Protein AF-A0ABD0YM20-F1 (afdb_monomer)

Structure (mmCIF, N/CA/C/O backbone):
data_AF-A0ABD0YM20-F1
#
_entry.id   AF-A0ABD0YM20-F1
#
loop_
_atom_site.group_PDB
_atom_site.id
_atom_site.type_symbol
_atom_site.label_atom_id
_atom_site.label_alt_id
_atom_site.label_comp_id
_atom_site.label_asym_id
_atom_site.label_entity_id
_atom_site.label_seq_id
_atom_site.pdbx_PDB_ins_code
_atom_site.Cartn_x
_atom_site.Cartn_y
_atom_site.Cartn_z
_atom_site.occupancy
_atom_site.B_iso_or_equiv
_atom_site.auth_seq_id
_atom_site.auth_comp_id
_atom_site.auth_asym_id
_atom_site.auth_atom_id
_atom_site.pdbx_PDB_model_num
ATOM 1 N N . MET A 1 1 ? -61.314 -59.352 84.674 1.00 55.69 1 MET A N 1
ATOM 2 C CA . MET A 1 1 ? -60.113 -58.560 84.301 1.00 55.69 1 MET A CA 1
ATOM 3 C C . MET A 1 1 ? -59.182 -59.218 83.263 1.00 55.69 1 MET A C 1
ATOM 5 O O . MET A 1 1 ? -58.291 -58.535 82.777 1.00 55.69 1 MET A O 1
ATOM 9 N N . ALA A 1 2 ? -59.369 -60.485 82.858 1.00 57.12 2 ALA A N 1
ATOM 10 C CA . ALA A 1 2 ? -58.517 -61.131 81.839 1.00 57.12 2 ALA A CA 1
ATOM 11 C C . ALA A 1 2 ? -58.849 -60.724 80.382 1.00 57.12 2 ALA A C 1
ATOM 13 O O . ALA A 1 2 ? -57.954 -60.585 79.555 1.00 57.12 2 ALA A O 1
ATOM 14 N N . LEU A 1 3 ? -60.127 -60.465 80.087 1.00 57.69 3 LEU A N 1
ATOM 15 C CA . LEU A 1 3 ? -60.624 -60.146 78.739 1.00 57.69 3 LEU A CA 1
ATOM 16 C C . LEU A 1 3 ? -60.200 -58.746 78.247 1.00 57.69 3 LEU A C 1
ATOM 18 O O . LEU A 1 3 ? -59.875 -58.571 77.077 1.00 57.69 3 LEU A O 1
ATOM 22 N N . VAL A 1 4 ? -60.115 -57.773 79.163 1.00 64.88 4 VAL A N 1
ATOM 23 C CA . VAL A 1 4 ? -59.639 -56.404 78.880 1.00 64.88 4 VAL A CA 1
ATOM 24 C C . VAL A 1 4 ? -58.140 -56.403 78.556 1.00 64.88 4 VAL A C 1
ATOM 26 O O . VAL A 1 4 ? -57.735 -55.841 77.544 1.00 64.88 4 VAL A O 1
ATOM 29 N N . LYS A 1 5 ? -57.327 -57.141 79.329 1.00 62.22 5 LYS A N 1
ATOM 30 C CA . LYS A 1 5 ? -55.888 -57.310 79.057 1.00 62.22 5 LYS A CA 1
ATOM 31 C C . LYS A 1 5 ? -55.609 -58.021 77.726 1.00 62.22 5 LYS A C 1
ATOM 33 O O . LYS A 1 5 ? -54.643 -57.681 77.049 1.00 62.22 5 LYS A O 1
ATOM 38 N N . ALA A 1 6 ? -56.440 -58.990 77.336 1.00 65.75 6 ALA A N 1
ATOM 39 C CA . ALA A 1 6 ? -56.305 -59.683 76.053 1.00 65.75 6 ALA A CA 1
ATOM 40 C C . ALA A 1 6 ? -56.621 -58.765 74.853 1.00 65.75 6 ALA A C 1
ATOM 42 O O . ALA A 1 6 ? -55.910 -58.798 73.847 1.00 65.75 6 ALA A O 1
ATOM 43 N N . LEU A 1 7 ? -57.640 -57.906 74.974 1.00 67.00 7 LEU A N 1
ATOM 44 C CA . LEU A 1 7 ? -57.982 -56.895 73.967 1.00 67.00 7 LEU A CA 1
ATOM 45 C C . LEU A 1 7 ? -56.908 -55.806 73.844 1.00 67.00 7 LEU A C 1
ATOM 47 O O . LEU A 1 7 ? -56.543 -55.431 72.731 1.00 67.00 7 LEU A O 1
ATOM 51 N N . GLU A 1 8 ? -56.347 -55.344 74.962 1.00 67.94 8 GLU A N 1
ATOM 52 C CA . GLU A 1 8 ? -55.233 -54.387 74.967 1.00 67.94 8 GLU A CA 1
ATOM 53 C C . GLU A 1 8 ? -53.964 -54.967 74.327 1.00 67.94 8 GLU A C 1
ATOM 55 O O . GLU A 1 8 ? -53.285 -54.280 73.562 1.00 67.94 8 GLU A O 1
ATOM 60 N N . LEU A 1 9 ? -53.655 -56.244 74.577 1.00 67.12 9 LEU A N 1
ATOM 61 C CA . LEU A 1 9 ? -52.506 -56.917 73.967 1.00 67.12 9 LEU A CA 1
ATOM 62 C C . LEU A 1 9 ? -52.681 -57.080 72.450 1.00 67.12 9 LEU A C 1
ATOM 64 O O . LEU A 1 9 ? -51.735 -56.848 71.697 1.00 67.12 9 LEU A O 1
ATOM 68 N N . ARG A 1 10 ? -53.895 -57.419 71.996 1.00 69.81 10 ARG A N 1
ATOM 69 C CA . ARG A 1 10 ? -54.234 -57.523 70.570 1.00 69.81 10 ARG A CA 1
ATOM 70 C C . ARG A 1 10 ? -54.148 -56.169 69.864 1.00 69.81 10 ARG A C 1
ATOM 72 O O . ARG A 1 10 ? -53.503 -56.077 68.826 1.00 69.81 10 ARG A O 1
ATOM 79 N N . LYS A 1 11 ? -54.684 -55.106 70.471 1.00 73.69 11 LYS A N 1
ATOM 80 C CA . LYS A 1 11 ? -54.592 -53.736 69.939 1.00 73.69 11 LYS A CA 1
ATOM 81 C C . LYS A 1 11 ? -53.136 -53.260 69.835 1.00 73.69 11 LYS A C 1
ATOM 83 O O . LYS A 1 11 ? -52.745 -52.660 68.841 1.00 73.69 11 LYS A O 1
ATOM 88 N N . ARG A 1 12 ? -52.296 -53.613 70.816 1.00 73.31 12 ARG A N 1
ATOM 89 C CA . ARG A 1 12 ? -50.855 -53.301 70.816 1.00 73.31 12 ARG A CA 1
ATOM 90 C C . ARG A 1 12 ? -50.056 -54.102 69.776 1.00 73.31 12 ARG A C 1
ATOM 92 O O . ARG A 1 12 ? -49.017 -53.630 69.312 1.00 73.31 12 ARG A O 1
ATOM 99 N N . LEU A 1 13 ? -50.504 -55.310 69.425 1.00 72.38 13 LEU A N 1
ATOM 100 C CA . LEU A 1 13 ? -49.934 -56.108 68.334 1.00 72.38 13 LEU A CA 1
ATOM 101 C C . LEU A 1 13 ? -50.347 -55.551 66.964 1.00 72.38 13 LEU A C 1
ATOM 103 O O . LEU A 1 13 ? -49.471 -55.340 66.129 1.00 72.38 13 LEU A O 1
ATOM 107 N N . GLU A 1 14 ? -51.626 -55.212 66.781 1.00 73.19 14 GLU A N 1
ATOM 108 C CA . GLU A 1 14 ? -52.151 -54.573 65.562 1.00 73.19 14 GLU A CA 1
ATOM 109 C C . GLU A 1 14 ? -51.481 -53.207 65.302 1.00 73.19 14 GLU A C 1
ATOM 111 O O . GLU A 1 14 ? -51.073 -52.917 64.178 1.00 73.19 14 GLU A O 1
ATOM 116 N N . GLU A 1 15 ? -51.253 -52.388 66.336 1.00 73.56 15 GLU A N 1
ATOM 117 C CA . GLU A 1 15 ? -50.508 -51.123 66.210 1.00 73.56 15 GLU A CA 1
ATOM 118 C C . GLU A 1 15 ? -49.033 -51.330 65.834 1.00 73.56 15 GLU A C 1
ATOM 120 O O . GLU A 1 15 ? -48.483 -50.581 65.021 1.00 73.56 15 GLU A O 1
ATOM 125 N N . ARG A 1 16 ? -48.371 -52.357 66.385 1.00 76.00 16 ARG A N 1
ATOM 126 C CA . ARG A 1 16 ? -46.990 -52.706 66.006 1.00 76.00 16 ARG A CA 1
ATOM 127 C C . ARG A 1 16 ? -46.898 -53.194 64.565 1.00 76.00 16 ARG A C 1
ATOM 129 O O . ARG A 1 16 ? -45.916 -52.890 63.886 1.00 76.00 16 ARG A O 1
ATOM 136 N N . GLU A 1 17 ? -47.892 -53.943 64.106 1.00 75.25 17 GLU A N 1
ATOM 137 C CA . GLU A 1 17 ? -47.955 -54.454 62.741 1.00 75.25 17 GLU A CA 1
ATOM 138 C C . GLU A 1 17 ? -48.238 -53.329 61.738 1.00 75.25 17 GLU A C 1
ATOM 140 O O . GLU A 1 17 ? -47.511 -53.191 60.751 1.00 75.25 17 GLU A O 1
ATOM 145 N N . LYS A 1 18 ? -49.178 -52.431 62.060 1.00 78.31 18 LYS A N 1
ATOM 146 C CA . LYS A 1 18 ? -49.458 -51.217 61.283 1.00 78.31 18 LYS A CA 1
ATOM 147 C C . LYS A 1 18 ? -48.222 -50.323 61.159 1.00 78.31 18 LYS A C 1
ATOM 149 O O . LYS A 1 18 ? -47.870 -49.925 60.053 1.00 78.31 18 LYS A O 1
ATOM 154 N N . LYS A 1 19 ? -47.489 -50.103 62.256 1.00 77.88 19 LYS A N 1
ATOM 155 C CA . LYS A 1 19 ? -46.243 -49.316 62.251 1.00 77.88 19 LYS A CA 1
ATOM 156 C C . LYS A 1 19 ? -45.138 -49.966 61.408 1.00 77.88 19 LYS A C 1
ATOM 158 O O . LYS A 1 19 ? -44.355 -49.272 60.766 1.00 77.88 19 LYS A O 1
ATOM 163 N N . ARG A 1 20 ? -45.073 -51.302 61.364 1.00 79.00 20 ARG A N 1
ATOM 164 C CA . ARG A 1 20 ? -44.149 -52.047 60.486 1.00 79.00 20 ARG A CA 1
ATOM 165 C C . ARG A 1 20 ? -44.515 -51.921 59.007 1.00 79.00 20 ARG A C 1
ATOM 167 O O . ARG A 1 20 ? -43.611 -51.834 58.177 1.00 79.00 20 ARG A O 1
ATOM 174 N N . LEU A 1 21 ? -45.806 -51.947 58.681 1.00 80.69 21 LEU A N 1
ATOM 175 C CA . LEU A 1 21 ? -46.304 -51.760 57.316 1.00 80.69 21 LEU A CA 1
ATOM 176 C C . LEU A 1 21 ? -46.056 -50.331 56.830 1.00 80.69 21 LEU A C 1
ATOM 178 O O . LEU A 1 21 ? -45.551 -50.150 55.726 1.00 80.69 21 LEU A O 1
ATOM 182 N N . GLU A 1 22 ? -46.297 -49.339 57.682 1.00 79.38 22 GLU A N 1
ATOM 183 C CA . GLU A 1 22 ? -46.039 -47.926 57.400 1.00 79.38 22 GLU A CA 1
ATOM 184 C C . GLU A 1 22 ? -44.544 -47.655 57.171 1.00 79.38 22 GLU A C 1
ATOM 186 O O . GLU A 1 22 ? -44.171 -47.091 56.148 1.00 79.38 22 GLU A O 1
ATOM 191 N N . GLN A 1 23 ? -43.660 -48.196 58.018 1.00 79.44 23 GLN A N 1
ATOM 192 C CA . GLN A 1 23 ? -42.205 -48.105 57.815 1.00 79.44 23 GLN A CA 1
ATOM 193 C C . GLN A 1 23 ? -41.717 -48.806 56.537 1.00 79.44 23 GLN A C 1
ATOM 195 O O . GLN A 1 23 ? -40.702 -48.414 55.958 1.00 79.44 23 GLN A O 1
ATOM 200 N N . ARG A 1 24 ? -42.388 -49.878 56.094 1.00 82.00 24 ARG A N 1
ATOM 201 C CA . ARG A 1 24 ? -42.076 -50.533 54.813 1.00 82.00 24 ARG A CA 1
ATOM 202 C C . ARG A 1 24 ? -4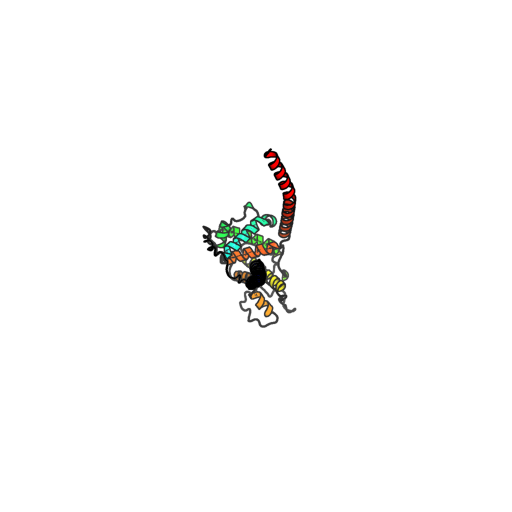2.565 -49.698 53.634 1.00 82.00 24 ARG A C 1
ATOM 204 O O . ARG A 1 24 ? -41.812 -49.550 52.676 1.00 82.00 24 ARG A O 1
ATOM 211 N N . ALA A 1 25 ? -43.766 -49.132 53.721 1.00 82.56 25 ALA A N 1
ATOM 212 C CA . ALA A 1 25 ? -44.314 -48.238 52.707 1.00 82.56 25 ALA A CA 1
ATOM 213 C C . ALA A 1 25 ? -43.452 -46.975 52.549 1.00 82.56 25 ALA A C 1
ATOM 215 O O . ALA A 1 25 ? -43.096 -46.612 51.433 1.00 82.56 25 ALA A O 1
ATOM 216 N N . GLU A 1 26 ? -43.004 -46.378 53.654 1.00 83.81 26 GLU A N 1
ATOM 217 C CA . GLU A 1 26 ? -42.123 -45.207 53.652 1.00 83.81 26 GLU A CA 1
ATOM 218 C C . GLU A 1 26 ? -40.746 -45.515 53.033 1.00 83.81 26 GLU A C 1
ATOM 220 O O . GLU A 1 26 ? -40.209 -44.732 52.246 1.00 83.81 26 GLU A O 1
ATOM 225 N N . LYS A 1 27 ? -40.183 -46.705 53.294 1.00 85.62 27 LYS A N 1
ATOM 226 C CA . LYS A 1 27 ? -38.943 -47.169 52.639 1.00 85.62 27 LYS A CA 1
ATOM 227 C C . LYS A 1 27 ? -39.104 -47.406 51.135 1.00 85.62 27 LYS A C 1
ATOM 229 O O . LYS A 1 27 ? -38.158 -47.185 50.382 1.00 85.62 27 LYS A O 1
ATOM 234 N N . ILE A 1 28 ? -40.273 -47.867 50.693 1.00 84.62 28 ILE A N 1
ATOM 235 C CA . ILE A 1 28 ? -40.568 -48.051 49.266 1.00 84.62 28 ILE A CA 1
ATOM 236 C C . ILE A 1 28 ? -40.736 -46.683 48.595 1.00 84.62 28 ILE A C 1
ATOM 238 O O . ILE A 1 28 ? -40.066 -46.428 47.598 1.00 84.62 28 ILE A O 1
ATOM 242 N N . ALA A 1 29 ? -41.501 -45.772 49.200 1.00 84.12 29 ALA A N 1
ATOM 243 C CA . ALA A 1 29 ? -41.724 -44.421 48.686 1.00 84.12 29 ALA A CA 1
ATOM 244 C C . ALA A 1 29 ? -40.427 -43.594 48.598 1.00 84.12 29 ALA A C 1
ATOM 246 O O . ALA A 1 29 ? -40.179 -42.904 47.611 1.00 84.12 29 ALA A O 1
ATOM 247 N N . THR A 1 30 ? -39.545 -43.688 49.598 1.00 83.56 30 THR A N 1
ATOM 248 C CA . THR A 1 30 ? -38.234 -43.007 49.569 1.00 83.56 30 THR A CA 1
ATOM 249 C C . THR A 1 30 ? -37.301 -43.584 48.504 1.00 83.56 30 THR A C 1
ATOM 251 O O . THR A 1 30 ? -36.575 -42.834 47.846 1.00 83.56 30 THR A O 1
ATOM 254 N N . ARG A 1 31 ? -37.333 -44.906 48.282 1.00 86.81 31 ARG A N 1
ATOM 255 C CA . ARG A 1 31 ? -36.581 -45.558 47.201 1.00 86.81 31 ARG A CA 1
ATOM 256 C C . ARG A 1 31 ? -37.112 -45.158 45.825 1.00 86.81 31 ARG A C 1
ATOM 258 O O . ARG A 1 31 ? -36.306 -44.880 44.942 1.00 86.81 31 ARG A O 1
ATOM 265 N N . GLU A 1 32 ? -38.427 -45.103 45.658 1.00 86.94 32 GLU A N 1
ATOM 266 C CA . GLU A 1 32 ? -39.092 -44.683 44.422 1.00 86.94 32 GLU A CA 1
ATOM 267 C C . GLU A 1 32 ? -38.777 -43.220 44.091 1.00 86.94 32 GLU A C 1
ATOM 269 O O . GLU A 1 32 ? -38.283 -42.932 43.004 1.00 86.94 32 GLU A O 1
ATOM 274 N N . LYS A 1 33 ? -38.886 -42.313 45.072 1.00 88.69 33 LYS A N 1
ATOM 275 C CA . LYS A 1 33 ? -38.521 -40.896 44.913 1.00 88.69 33 LYS A CA 1
ATOM 276 C C . LYS A 1 33 ? -37.057 -40.703 44.502 1.00 88.69 33 LYS A C 1
ATOM 278 O O . LYS A 1 33 ? -36.758 -39.862 43.661 1.00 88.69 33 LYS A O 1
ATOM 283 N N . ARG A 1 34 ? -36.136 -41.499 45.061 1.00 88.50 34 ARG A N 1
ATOM 284 C CA . ARG A 1 34 ? -34.707 -41.449 44.704 1.00 88.50 34 ARG A CA 1
ATOM 285 C C . ARG A 1 34 ? -34.435 -41.982 43.295 1.00 88.50 34 ARG A C 1
ATOM 287 O O . ARG A 1 34 ? -33.538 -41.484 42.620 1.00 88.50 34 ARG A O 1
ATOM 294 N N . MET A 1 35 ? -35.171 -43.004 42.862 1.00 85.19 35 MET A N 1
ATOM 295 C CA . MET A 1 35 ? -35.075 -43.530 41.498 1.00 85.19 35 MET A CA 1
ATOM 296 C C . MET A 1 35 ? -35.619 -42.530 40.477 1.00 85.19 35 MET A C 1
ATOM 298 O O . MET A 1 35 ? -34.998 -42.347 39.433 1.00 85.19 35 MET A O 1
ATOM 302 N N . GLU A 1 36 ? -36.712 -41.844 40.805 1.00 86.94 36 GLU A N 1
ATOM 303 C CA . GLU A 1 36 ? -37.300 -40.823 39.938 1.00 86.94 36 GLU A CA 1
ATOM 304 C C . GLU A 1 36 ? -36.397 -39.591 39.817 1.00 86.94 36 GLU A C 1
ATOM 306 O O . GLU A 1 36 ? -36.123 -39.134 38.713 1.00 86.94 36 GLU A O 1
ATOM 311 N N . GLN A 1 37 ? -35.808 -39.125 40.925 1.00 83.81 37 GLN A N 1
ATOM 312 C CA . GLN A 1 37 ? -34.799 -38.058 40.886 1.00 83.81 37 GLN A CA 1
ATOM 313 C C . GLN A 1 37 ? -33.613 -38.414 39.984 1.00 83.81 37 GLN A C 1
ATOM 315 O O . GLN A 1 37 ? -33.191 -37.594 39.176 1.00 83.81 37 GLN A O 1
ATOM 320 N N . ARG A 1 38 ? -33.113 -39.653 40.069 1.00 87.44 38 ARG A N 1
ATOM 321 C CA . ARG A 1 38 ? -32.032 -40.128 39.193 1.00 87.44 38 ARG A CA 1
ATOM 322 C C . ARG A 1 38 ? -32.449 -40.194 37.728 1.00 87.44 38 ARG A C 1
ATOM 324 O O . ARG A 1 38 ? -31.624 -39.915 36.870 1.00 87.44 38 ARG A O 1
ATOM 331 N N . ARG A 1 39 ? -33.697 -40.568 37.428 1.00 90.38 39 ARG A N 1
ATOM 332 C CA . ARG A 1 39 ? -34.216 -40.550 36.051 1.00 90.38 39 ARG A CA 1
ATOM 333 C C . ARG A 1 39 ? -34.235 -39.137 35.486 1.00 90.38 39 ARG A C 1
ATOM 335 O O . ARG A 1 39 ? -33.709 -38.929 34.401 1.00 90.38 39 ARG A O 1
ATOM 342 N N . VAL A 1 40 ? -34.768 -38.181 36.245 1.00 90.00 40 VAL A N 1
ATOM 343 C CA . VAL A 1 40 ? -34.812 -36.768 35.847 1.00 90.00 40 VAL A CA 1
ATOM 344 C C . VAL A 1 40 ? -33.402 -36.211 35.643 1.00 90.00 40 VAL A C 1
ATOM 346 O O . VAL A 1 40 ? -33.136 -35.565 34.637 1.00 90.00 40 VAL A O 1
ATOM 349 N N . GLU A 1 41 ? -32.473 -36.504 36.552 1.00 86.12 41 GLU A N 1
ATOM 350 C CA . GLU A 1 41 ? -31.085 -36.038 36.464 1.00 86.12 41 GLU A CA 1
ATOM 351 C C . GLU A 1 41 ? -30.343 -36.625 35.251 1.00 86.12 41 GLU A C 1
ATOM 353 O O . GLU A 1 41 ? -29.605 -35.915 34.567 1.00 86.12 41 GLU A O 1
ATOM 358 N N . VAL A 1 42 ? -30.579 -37.904 34.935 1.00 88.19 42 VAL A N 1
ATOM 359 C CA . VAL A 1 42 ? -30.034 -38.551 33.732 1.00 88.19 42 VAL A CA 1
ATOM 360 C C . VAL A 1 42 ? -30.618 -37.944 32.458 1.00 88.19 42 VAL A C 1
ATOM 362 O O . VAL A 1 42 ? -29.871 -37.749 31.502 1.00 88.19 42 VAL A O 1
ATOM 365 N N . GLU A 1 43 ? -31.910 -37.614 32.436 1.00 87.81 43 GLU A N 1
ATOM 366 C CA . GLU A 1 43 ? -32.538 -36.970 31.278 1.00 87.81 43 GLU A CA 1
ATOM 367 C C . GLU A 1 43 ? -31.992 -35.550 31.067 1.00 87.81 43 GLU A C 1
ATOM 369 O O . GLU A 1 43 ? -31.601 -35.203 29.957 1.00 87.81 43 GLU A O 1
ATOM 374 N N . ILE A 1 44 ? -31.830 -34.766 32.140 1.00 85.75 44 ILE A N 1
ATOM 375 C CA . ILE A 1 44 ? -31.200 -33.436 32.078 1.00 85.75 44 ILE A CA 1
ATOM 376 C C . ILE A 1 44 ? -29.761 -33.537 31.550 1.00 85.75 44 ILE A C 1
ATOM 378 O O . ILE A 1 44 ? -29.368 -32.773 30.672 1.00 85.75 44 ILE A O 1
ATOM 382 N N . LEU A 1 45 ? -28.969 -34.497 32.039 1.00 83.19 45 LEU A N 1
ATOM 383 C CA . LEU A 1 45 ? -27.607 -34.735 31.545 1.00 83.19 45 LEU A CA 1
ATOM 384 C C . LEU A 1 45 ? -27.577 -35.174 30.079 1.00 83.19 45 LEU A C 1
ATOM 386 O O . LEU A 1 45 ? -26.626 -34.856 29.366 1.00 83.19 45 LEU A O 1
ATOM 390 N N . ARG A 1 46 ? -28.588 -35.923 29.631 1.00 85.62 46 ARG A N 1
ATOM 391 C CA . ARG A 1 46 ? -28.728 -36.337 28.235 1.00 85.62 46 ARG A CA 1
ATOM 392 C C . ARG A 1 46 ? -29.029 -35.141 27.338 1.00 85.62 46 ARG A C 1
ATOM 394 O O . ARG A 1 46 ? -28.403 -35.038 26.290 1.00 85.62 46 ARG A O 1
ATOM 401 N N . GLU A 1 47 ? -29.920 -34.248 27.765 1.00 81.94 47 GLU A N 1
ATOM 402 C CA . GLU A 1 47 ? -30.229 -32.990 27.074 1.00 81.94 47 GLU A CA 1
ATOM 403 C C . GLU A 1 47 ? -29.012 -32.055 27.027 1.00 81.94 47 GLU A C 1
ATOM 405 O O . GLU A 1 47 ? -28.657 -31.579 25.956 1.00 81.94 47 GLU A O 1
ATOM 410 N N . LEU A 1 48 ? -28.290 -31.878 28.140 1.00 78.44 48 LEU A N 1
ATOM 411 C CA . LEU A 1 48 ? -27.070 -31.054 28.202 1.00 78.44 48 LEU A CA 1
ATOM 412 C C . LEU A 1 48 ? -25.912 -31.594 27.348 1.00 78.44 48 LEU A C 1
ATOM 414 O O . LEU A 1 48 ? -25.015 -30.841 26.978 1.00 78.44 48 LEU A O 1
ATOM 418 N N . ARG A 1 49 ? -25.892 -32.904 27.073 1.00 82.94 49 ARG A N 1
ATOM 419 C CA . ARG A 1 49 ? -24.901 -33.547 26.194 1.00 82.94 49 ARG A CA 1
ATOM 420 C C . ARG A 1 49 ? -25.305 -33.541 24.726 1.00 82.94 49 ARG A C 1
ATOM 422 O O . ARG A 1 49 ? -24.494 -33.971 23.902 1.00 82.94 49 ARG A O 1
ATOM 429 N N . LYS A 1 50 ? -26.527 -33.120 24.383 1.00 81.94 50 LYS A N 1
ATOM 430 C CA . LYS A 1 50 ? -26.870 -32.924 22.976 1.00 81.94 50 LYS A CA 1
ATOM 431 C C . LYS A 1 50 ? -25.947 -31.836 22.417 1.00 81.94 50 LYS A C 1
ATOM 433 O O . LYS A 1 50 ? -25.733 -30.831 23.094 1.00 81.94 50 LYS A O 1
ATOM 438 N N . PRO A 1 51 ? -25.372 -32.036 21.221 1.00 74.12 51 PRO A N 1
ATOM 439 C CA . PRO A 1 51 ? -24.648 -30.978 20.534 1.00 74.12 51 PRO A CA 1
ATOM 440 C C . PRO A 1 51 ? -25.564 -29.758 20.429 1.00 74.12 51 PRO A C 1
ATOM 442 O O . PRO A 1 51 ? -26.681 -29.878 19.926 1.00 74.12 51 PRO A O 1
ATOM 445 N N . VAL A 1 52 ? -25.121 -28.621 20.960 1.00 68.06 52 VAL A N 1
ATOM 446 C CA . VAL A 1 52 ? -25.849 -27.360 20.821 1.00 68.06 52 VAL A CA 1
ATOM 447 C C . VAL A 1 52 ? -25.713 -26.927 19.366 1.00 68.06 52 VAL A C 1
ATOM 449 O O . VAL A 1 52 ? -24.608 -26.877 18.825 1.00 68.06 52 VAL A O 1
ATOM 452 N N . GLU A 1 53 ? -26.843 -26.690 18.711 1.00 65.38 53 GLU A N 1
ATOM 453 C CA . GLU A 1 53 ? -26.876 -26.196 17.342 1.00 65.38 53 GLU A CA 1
ATOM 454 C C . GLU A 1 53 ? -26.596 -24.684 17.371 1.00 65.38 53 GLU A C 1
ATOM 456 O O . GLU A 1 53 ? -27.504 -23.871 17.492 1.00 65.38 53 GLU A O 1
ATOM 461 N N . ASP A 1 54 ? -25.315 -24.307 17.289 1.00 67.81 54 ASP A N 1
ATOM 462 C CA . ASP A 1 54 ? -24.820 -22.912 17.310 1.00 67.81 54 ASP A CA 1
ATOM 463 C C . ASP A 1 54 ? -25.160 -22.112 16.027 1.00 67.81 54 ASP A C 1
ATOM 465 O O . ASP A 1 54 ? -24.496 -21.134 15.680 1.00 67.81 54 ASP A O 1
ATOM 469 N N . MET A 1 55 ? -26.190 -22.527 15.286 1.00 69.62 55 MET A N 1
ATOM 470 C CA . MET A 1 55 ? -26.598 -21.895 14.027 1.00 69.62 55 MET A CA 1
ATOM 471 C C . MET A 1 55 ? -27.624 -20.772 14.229 1.00 69.62 55 MET A C 1
ATOM 473 O O . MET A 1 55 ? -27.937 -20.063 13.274 1.00 69.62 55 MET A O 1
ATOM 477 N N . GLU A 1 56 ? -28.125 -20.575 15.453 1.00 63.50 56 GLU A N 1
ATOM 478 C CA . GLU A 1 56 ? -29.134 -19.561 15.764 1.00 63.50 56 GLU A CA 1
ATOM 479 C C . GLU A 1 56 ? -28.748 -18.737 17.002 1.00 63.50 56 GLU A C 1
ATOM 481 O O . GLU A 1 56 ? -28.416 -19.259 18.065 1.00 63.50 56 GLU A O 1
ATOM 486 N N . LEU A 1 57 ? -28.795 -17.409 16.867 1.00 68.44 57 LEU A N 1
ATOM 487 C CA . LEU A 1 57 ? -28.626 -16.487 17.987 1.00 68.44 57 LEU A CA 1
ATOM 488 C C . LEU A 1 57 ? -29.932 -16.447 18.795 1.00 68.44 57 LEU A C 1
ATOM 490 O O . LEU A 1 57 ? -30.978 -16.088 18.263 1.00 68.44 57 LEU A O 1
ATOM 494 N N . ASN A 1 58 ? -29.869 -16.743 20.098 1.00 68.75 58 ASN A N 1
ATOM 495 C CA . ASN A 1 58 ? -31.032 -16.693 21.003 1.00 68.75 58 ASN A CA 1
ATOM 496 C C . ASN A 1 58 ? -31.722 -15.311 21.044 1.00 68.75 58 ASN A C 1
ATOM 498 O O . ASN A 1 58 ? -32.912 -15.212 21.336 1.00 68.75 58 ASN A O 1
ATOM 502 N N . GLU A 1 59 ? -30.978 -14.241 20.749 1.00 71.06 59 GLU A N 1
ATOM 503 C CA . GLU A 1 59 ? -31.482 -12.875 20.632 1.00 71.06 59 GLU A CA 1
ATOM 504 C C . GLU A 1 59 ? -31.238 -12.356 19.213 1.00 71.06 59 GLU A C 1
ATOM 506 O O . GLU A 1 59 ? -30.167 -11.834 18.893 1.00 71.06 59 GLU A O 1
ATOM 511 N N . ASN A 1 60 ? -32.257 -12.456 18.359 1.00 70.62 60 ASN A N 1
ATOM 512 C CA . ASN A 1 60 ? -32.258 -11.833 17.038 1.00 70.62 60 ASN A CA 1
ATOM 513 C C . ASN A 1 60 ? -32.366 -10.306 17.175 1.00 70.62 60 ASN A C 1
ATOM 515 O O . ASN A 1 60 ? -33.422 -9.712 16.953 1.00 70.62 60 ASN A O 1
ATOM 519 N N . LYS A 1 61 ? -31.268 -9.643 17.558 1.00 76.50 61 LYS A N 1
ATOM 520 C CA . LYS A 1 61 ? -31.139 -8.194 17.388 1.00 76.50 61 LYS A CA 1
ATOM 521 C C . LYS A 1 61 ? -31.227 -7.894 15.896 1.00 76.50 61 LYS A C 1
ATOM 523 O O . LYS A 1 61 ? -30.422 -8.390 15.111 1.00 76.50 61 LYS A O 1
ATOM 528 N N . VAL A 1 62 ? -32.206 -7.077 15.511 1.00 82.25 62 VAL A N 1
ATOM 529 C CA . VAL A 1 62 ? -32.301 -6.566 14.141 1.00 82.25 62 VAL A CA 1
ATOM 530 C C . VAL A 1 62 ? -30.981 -5.873 13.813 1.00 82.25 62 VAL A C 1
ATOM 532 O O . VAL A 1 62 ? -30.477 -5.092 14.625 1.00 82.25 62 VAL A O 1
ATOM 535 N N . MET A 1 63 ? -30.405 -6.191 12.651 1.00 79.94 63 MET A N 1
ATOM 536 C CA . MET A 1 63 ? -29.181 -5.535 12.200 1.00 79.94 63 MET A CA 1
ATOM 537 C C . MET A 1 63 ? -29.415 -4.017 12.206 1.00 79.94 63 MET A C 1
ATOM 539 O O . MET A 1 63 ? -30.449 -3.573 11.694 1.00 79.94 63 MET A O 1
ATOM 543 N N . PRO A 1 64 ? -28.509 -3.215 12.789 1.00 87.75 64 PRO A N 1
ATOM 544 C CA . PRO A 1 64 ? -28.655 -1.771 12.743 1.00 87.75 64 PRO A CA 1
ATOM 545 C C . PRO A 1 64 ? -28.718 -1.322 11.281 1.00 87.75 64 PRO A C 1
ATOM 547 O O . PRO A 1 64 ? -27.931 -1.773 10.448 1.00 87.75 64 PRO A O 1
ATOM 550 N N . VAL A 1 65 ? -29.667 -0.442 10.966 1.00 86.75 65 VAL A N 1
ATOM 551 C CA . VAL A 1 65 ? -29.714 0.203 9.654 1.00 86.75 65 VAL A CA 1
ATOM 552 C C . VAL A 1 65 ? -28.533 1.164 9.594 1.00 86.75 65 VAL A C 1
ATOM 554 O O . VAL A 1 65 ? -28.434 2.078 10.409 1.00 86.75 65 VAL A O 1
ATOM 557 N N . LEU A 1 66 ? -27.605 0.910 8.674 1.00 85.38 66 LEU A N 1
ATOM 558 C CA . LEU A 1 66 ? -26.438 1.758 8.467 1.00 85.38 66 LEU A CA 1
ATOM 559 C C . LEU A 1 66 ? -26.760 2.792 7.391 1.00 85.38 66 LEU A C 1
ATOM 561 O O . LEU A 1 66 ? -27.013 2.434 6.237 1.00 85.38 66 LEU A O 1
ATOM 565 N N . ASP A 1 67 ? -26.722 4.066 7.764 1.00 86.81 67 ASP A N 1
ATOM 566 C CA . ASP A 1 67 ? -26.842 5.159 6.807 1.00 86.81 67 ASP A CA 1
ATOM 567 C C . ASP A 1 67 ? -25.572 5.279 5.960 1.00 86.81 67 ASP A C 1
ATOM 569 O O . ASP A 1 67 ? -24.451 5.017 6.410 1.00 86.81 67 ASP A O 1
ATOM 573 N N . ARG A 1 68 ? -25.737 5.691 4.700 1.00 84.81 68 ARG A N 1
ATOM 574 C CA . ARG A 1 68 ? -24.585 5.995 3.848 1.00 84.81 68 ARG A CA 1
ATOM 575 C C . ARG A 1 68 ? -23.872 7.237 4.368 1.00 84.81 68 ARG A C 1
ATOM 577 O O . ARG A 1 68 ? -24.511 8.223 4.721 1.00 84.81 68 ARG A O 1
ATOM 584 N N . ILE A 1 69 ? -22.543 7.203 4.319 1.00 87.31 69 ILE A N 1
ATOM 585 C CA . ILE A 1 69 ? -21.704 8.360 4.634 1.00 87.31 69 ILE A CA 1
ATOM 586 C C . ILE A 1 69 ? -22.048 9.499 3.653 1.00 87.31 69 ILE A C 1
ATOM 588 O O . ILE A 1 69 ? -21.946 9.295 2.435 1.00 87.31 69 ILE A O 1
ATOM 592 N N . PRO A 1 70 ? -22.459 10.685 4.140 1.00 87.44 70 PRO A N 1
ATOM 593 C CA . PRO A 1 70 ? -22.762 11.827 3.283 1.00 87.44 70 PRO A CA 1
ATOM 594 C C . PRO A 1 70 ? -21.562 12.217 2.413 1.00 87.44 70 PRO A C 1
ATOM 596 O O . PRO A 1 70 ? -20.429 12.236 2.883 1.00 87.44 70 PRO A O 1
ATOM 599 N N . GLY A 1 71 ? -21.801 12.525 1.136 1.00 86.62 71 GLY A N 1
ATOM 600 C CA . GLY A 1 71 ? -20.744 12.952 0.208 1.00 86.62 71 GLY A CA 1
ATOM 601 C C . GLY A 1 71 ? -19.825 11.835 -0.305 1.00 86.62 71 GLY A C 1
ATOM 602 O O . GLY A 1 71 ? -18.968 12.105 -1.147 1.00 86.62 71 GLY A O 1
ATOM 603 N N . MET A 1 72 ? -20.022 10.586 0.134 1.00 90.62 72 MET A N 1
ATOM 604 C CA . MET A 1 72 ? -19.266 9.436 -0.360 1.00 90.62 72 MET A CA 1
ATOM 605 C C . MET A 1 72 ? -19.685 9.081 -1.785 1.00 90.62 72 MET A C 1
ATOM 607 O O . MET A 1 72 ? -20.803 8.617 -2.019 1.00 90.62 72 MET A O 1
ATOM 611 N N . LYS A 1 73 ? -18.777 9.282 -2.740 1.00 91.06 73 LYS A N 1
ATOM 612 C CA . LYS A 1 73 ? -18.993 8.946 -4.158 1.00 91.06 73 LYS A CA 1
ATOM 613 C C . LYS A 1 73 ? -18.227 7.692 -4.584 1.00 91.06 73 LYS A C 1
ATOM 615 O O . LYS A 1 73 ? -18.534 7.110 -5.622 1.00 91.06 73 LYS A O 1
ATOM 620 N N . LEU A 1 74 ? -17.242 7.272 -3.791 1.00 93.44 74 LEU A N 1
ATOM 621 C CA . LEU A 1 74 ? -16.441 6.078 -4.046 1.00 93.44 74 LEU A CA 1
ATOM 622 C C . LEU A 1 74 ? -17.202 4.786 -3.715 1.00 93.44 74 LEU A C 1
ATOM 624 O O . LEU A 1 74 ? -18.095 4.747 -2.867 1.00 93.44 74 LEU A O 1
ATOM 628 N N . SER A 1 75 ? -16.811 3.695 -4.378 1.00 93.75 75 SER A N 1
ATOM 629 C CA . SER A 1 75 ? -17.247 2.351 -3.994 1.00 93.75 75 SER A CA 1
ATOM 630 C C . SER A 1 75 ? -16.674 1.986 -2.620 1.00 93.75 75 SER A C 1
ATOM 632 O O . SER A 1 75 ? -15.622 2.490 -2.232 1.00 93.75 75 SER A O 1
A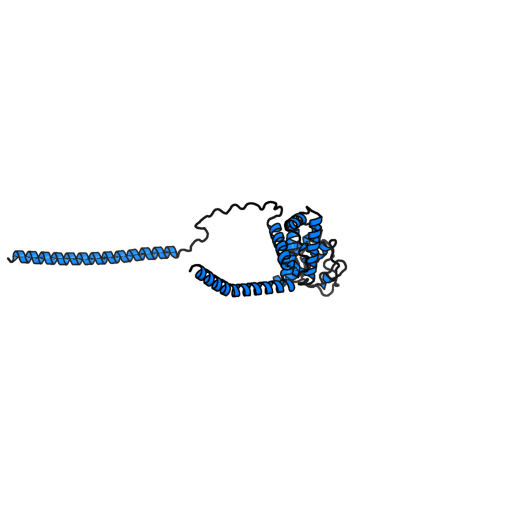TOM 634 N N . GLY A 1 76 ? -17.322 1.073 -1.886 1.00 91.88 76 GLY A N 1
ATOM 635 C CA . GLY A 1 76 ? -16.855 0.684 -0.546 1.00 91.88 76 GLY A CA 1
ATOM 636 C C . GLY A 1 76 ? -15.405 0.185 -0.528 1.00 91.88 76 GLY A C 1
ATOM 637 O O . GLY A 1 76 ? -14.647 0.540 0.368 1.00 91.88 76 GLY A O 1
ATOM 638 N N . LYS A 1 77 ? -14.988 -0.563 -1.562 1.00 94.25 77 LYS A N 1
ATOM 639 C CA . LYS A 1 77 ? -13.595 -1.012 -1.712 1.00 94.25 77 LYS A CA 1
ATOM 640 C C . LYS A 1 77 ? -12.642 0.148 -1.994 1.00 94.25 77 LYS A C 1
ATOM 642 O O . LYS A 1 77 ? -11.607 0.233 -1.345 1.00 94.25 77 LYS A O 1
ATOM 647 N N . ALA A 1 78 ? -12.990 1.032 -2.931 1.00 95.69 78 ALA A N 1
ATOM 648 C CA . ALA A 1 78 ? -12.154 2.183 -3.261 1.00 95.69 78 ALA A CA 1
ATOM 649 C C . ALA A 1 78 ? -11.992 3.115 -2.054 1.00 95.69 78 ALA A C 1
ATOM 651 O O . ALA A 1 78 ? -10.891 3.580 -1.783 1.00 95.69 78 ALA A O 1
ATOM 652 N N . PHE A 1 79 ? -13.066 3.342 -1.296 1.00 95.62 79 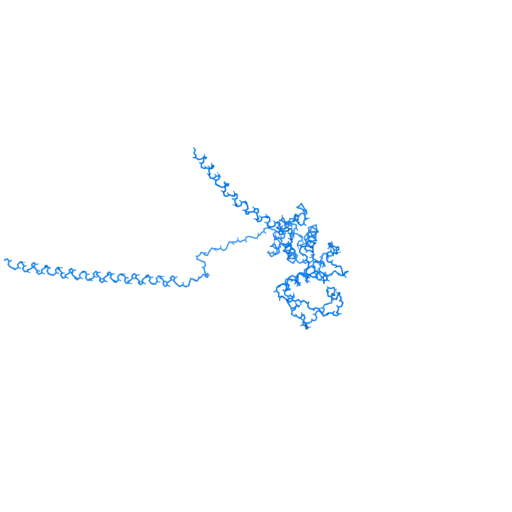PHE A N 1
ATOM 653 C CA . PHE A 1 79 ? -13.013 4.154 -0.089 1.00 95.62 79 PHE A CA 1
ATOM 654 C C . PHE A 1 79 ? -12.156 3.515 1.008 1.00 95.62 79 PHE A C 1
ATOM 656 O O . PHE A 1 79 ? -11.341 4.207 1.606 1.00 95.62 79 PHE A O 1
ATOM 663 N N . ALA A 1 80 ? -12.277 2.202 1.232 1.00 95.81 80 ALA A N 1
ATOM 664 C CA . ALA A 1 80 ? -11.431 1.489 2.190 1.00 95.81 80 ALA A CA 1
ATOM 665 C C . ALA A 1 80 ? -9.937 1.588 1.833 1.00 95.81 80 ALA A C 1
ATOM 667 O O . ALA A 1 80 ? -9.118 1.871 2.703 1.00 95.81 80 ALA A O 1
ATOM 668 N N . ASP A 1 81 ? -9.593 1.421 0.552 1.00 97.81 81 ASP A N 1
ATOM 669 C CA . ASP A 1 81 ? -8.219 1.595 0.067 1.00 97.81 81 ASP A CA 1
ATOM 670 C C . ASP A 1 81 ? -7.738 3.040 0.251 1.00 97.81 81 ASP A C 1
ATOM 672 O O . ASP A 1 81 ? -6.629 3.269 0.722 1.00 97.81 81 ASP A O 1
ATOM 676 N N . THR A 1 82 ? -8.594 4.019 -0.056 1.00 96.69 82 THR A N 1
ATOM 677 C CA . THR A 1 82 ? -8.282 5.449 0.106 1.00 96.69 82 THR A CA 1
ATOM 678 C C . THR A 1 82 ? -8.051 5.811 1.572 1.00 96.69 82 THR A C 1
ATOM 680 O O . THR A 1 82 ? -7.115 6.542 1.874 1.00 96.69 82 THR A O 1
ATOM 683 N N . LEU A 1 83 ? -8.862 5.278 2.492 1.00 96.06 83 LEU A N 1
ATOM 684 C CA . LEU A 1 83 ? -8.665 5.458 3.931 1.00 96.06 83 LEU A CA 1
ATOM 685 C C . LEU A 1 83 ? -7.341 4.855 4.392 1.00 96.06 83 LEU A C 1
ATOM 687 O O . LEU A 1 83 ? -6.618 5.494 5.146 1.00 96.06 83 LEU A O 1
ATOM 691 N N . MET A 1 84 ? -7.001 3.654 3.920 1.00 96.56 84 MET A N 1
ATOM 692 C CA . MET A 1 84 ? -5.728 3.029 4.271 1.00 96.56 84 MET A CA 1
ATOM 693 C C . MET A 1 84 ? -4.543 3.885 3.810 1.00 96.56 84 MET A C 1
ATOM 695 O O . MET A 1 84 ? -3.626 4.123 4.590 1.00 96.56 84 MET A O 1
ATOM 699 N N . VAL A 1 85 ? -4.599 4.413 2.585 1.00 97.44 85 VAL A N 1
ATOM 700 C CA . VAL A 1 85 ? -3.580 5.322 2.036 1.00 97.44 85 VAL A CA 1
ATOM 701 C C . VAL A 1 85 ? -3.509 6.622 2.839 1.00 97.44 85 VAL A C 1
ATOM 703 O O . VAL A 1 85 ? -2.422 7.053 3.208 1.00 97.44 85 VAL A O 1
ATOM 706 N N . HIS A 1 86 ? -4.655 7.226 3.153 1.00 96.75 86 HIS A N 1
ATOM 707 C CA . HIS A 1 86 ? -4.730 8.451 3.948 1.00 96.75 86 HIS A CA 1
ATOM 708 C C . HIS A 1 86 ? -4.090 8.273 5.332 1.00 96.75 86 HIS A C 1
ATOM 710 O O . HIS A 1 86 ? -3.250 9.080 5.730 1.00 96.75 86 HIS A O 1
ATOM 716 N N . GLU A 1 87 ? -4.445 7.203 6.045 1.00 95.81 87 GLU A N 1
ATOM 717 C CA . GLU A 1 87 ? -3.863 6.872 7.350 1.00 95.81 87 GLU A CA 1
ATOM 718 C C . GLU A 1 87 ? -2.371 6.547 7.244 1.00 95.81 87 GLU A C 1
ATOM 720 O O . GLU A 1 87 ? -1.582 6.954 8.094 1.00 95.81 87 GLU A O 1
ATOM 725 N N . PHE A 1 88 ? -1.949 5.840 6.194 1.00 97.31 88 PHE A N 1
ATOM 726 C CA . PHE A 1 88 ? -0.537 5.550 5.964 1.00 97.31 88 PHE A CA 1
ATOM 727 C C . PHE A 1 88 ? 0.283 6.836 5.801 1.00 97.31 88 PHE A C 1
ATOM 729 O O . PHE A 1 88 ? 1.317 6.987 6.451 1.00 97.31 88 PHE A O 1
ATOM 736 N N . LEU A 1 89 ? -0.193 7.781 4.984 1.00 96.38 89 LEU A N 1
ATOM 737 C CA . LEU A 1 89 ? 0.483 9.060 4.761 1.00 96.38 89 LEU A CA 1
ATOM 738 C C . LEU A 1 89 ? 0.564 9.898 6.043 1.00 96.38 89 LEU A C 1
ATOM 740 O O . LEU A 1 89 ? 1.616 10.457 6.327 1.00 96.38 89 LEU A O 1
ATOM 744 N N . HIS A 1 90 ? -0.496 9.934 6.853 1.00 94.69 90 HIS A N 1
ATOM 745 C CA . HIS A 1 90 ? -0.486 10.689 8.112 1.00 94.69 90 HIS A CA 1
ATOM 746 C C . HIS A 1 90 ? 0.401 10.055 9.192 1.00 94.69 90 HIS A C 1
ATOM 748 O O . HIS A 1 90 ? 0.958 10.770 10.020 1.00 94.69 90 HIS A O 1
ATOM 754 N N . ASN A 1 91 ? 0.554 8.728 9.196 1.00 94.38 91 ASN A N 1
ATOM 755 C CA . ASN A 1 91 ? 1.361 8.035 10.203 1.00 94.38 91 ASN A CA 1
ATOM 756 C C . ASN A 1 91 ? 2.848 7.933 9.822 1.00 94.38 91 ASN A C 1
ATOM 758 O O . ASN A 1 91 ? 3.713 8.001 10.697 1.00 94.38 91 ASN A O 1
ATOM 762 N N . PHE A 1 92 ? 3.152 7.746 8.535 1.00 96.31 92 PHE A N 1
ATOM 763 C CA . PHE A 1 92 ? 4.502 7.430 8.047 1.00 96.31 92 PHE A CA 1
ATOM 764 C C . PHE A 1 92 ? 5.041 8.426 7.017 1.00 96.31 92 PHE A C 1
ATOM 766 O O . PHE A 1 92 ? 6.186 8.289 6.586 1.00 96.31 92 PHE A O 1
ATOM 773 N N . GLY A 1 93 ? 4.252 9.421 6.610 1.00 94.62 93 GLY A N 1
ATOM 774 C CA . GLY A 1 93 ? 4.654 10.369 5.578 1.00 94.62 93 GLY A CA 1
ATOM 775 C C . GLY A 1 93 ? 5.908 11.156 5.960 1.00 94.62 93 GLY A C 1
ATOM 776 O O . GLY A 1 93 ? 6.807 11.269 5.134 1.00 94.62 93 GLY A O 1
ATOM 777 N N . GLU A 1 94 ? 6.031 11.617 7.210 1.00 95.06 94 GLU A N 1
ATOM 778 C CA . GLU A 1 94 ? 7.225 12.351 7.670 1.00 95.06 94 GLU A CA 1
ATOM 779 C C . GLU A 1 94 ? 8.488 11.492 7.515 1.00 95.06 94 GLU A C 1
ATOM 781 O O . GLU A 1 94 ? 9.499 11.930 6.968 1.00 95.06 94 GLU A O 1
ATOM 786 N N . THR A 1 95 ? 8.399 10.218 7.900 1.00 94.56 95 THR A N 1
ATOM 787 C CA . THR A 1 95 ? 9.492 9.240 7.800 1.00 94.56 95 THR A CA 1
ATOM 788 C C . THR A 1 95 ? 9.900 8.951 6.355 1.00 94.56 95 THR A C 1
ATOM 790 O O . THR A 1 95 ? 11.061 8.634 6.094 1.00 94.56 95 THR A O 1
ATOM 793 N N . LEU A 1 96 ? 8.965 9.070 5.411 1.00 94.62 96 LEU A N 1
ATOM 794 C CA . LEU A 1 96 ? 9.196 8.890 3.976 1.00 94.62 96 LEU A CA 1
ATOM 795 C C . LEU A 1 96 ? 9.561 10.201 3.252 1.00 94.62 96 LEU A C 1
ATOM 797 O O . LEU A 1 96 ? 9.725 10.208 2.031 1.00 94.62 96 LEU A O 1
ATOM 801 N N . GLY A 1 97 ? 9.709 11.303 3.995 1.00 92.69 97 GLY A N 1
ATOM 802 C CA . GLY A 1 97 ? 10.115 12.602 3.462 1.00 92.69 97 GLY A CA 1
ATOM 803 C C . GLY A 1 97 ? 8.993 13.394 2.791 1.00 92.69 97 GLY A C 1
ATOM 804 O O . GLY A 1 97 ? 9.279 14.260 1.969 1.00 92.69 97 GLY A O 1
ATOM 805 N N . PHE A 1 98 ? 7.730 13.104 3.111 1.00 94.25 98 PHE A N 1
ATOM 806 C CA . PHE A 1 98 ? 6.614 13.956 2.706 1.00 94.25 98 PHE A CA 1
ATOM 807 C C . PHE A 1 98 ? 6.583 15.238 3.536 1.00 94.25 98 PHE A C 1
ATOM 809 O O . PHE A 1 98 ? 6.888 15.230 4.729 1.00 94.25 98 PHE A O 1
ATOM 816 N N . ASP A 1 99 ? 6.142 16.326 2.914 1.00 92.75 99 ASP A N 1
ATOM 817 C CA . ASP A 1 99 ? 5.779 17.540 3.633 1.00 92.75 99 ASP A CA 1
ATOM 818 C C . ASP A 1 99 ? 4.360 17.392 4.203 1.00 92.75 99 ASP A C 1
ATOM 820 O O . ASP A 1 99 ? 3.387 17.264 3.455 1.00 92.75 99 ASP A O 1
ATOM 824 N N . MET A 1 100 ? 4.255 17.392 5.536 1.00 89.38 100 MET A N 1
ATOM 825 C CA . MET A 1 100 ? 3.005 17.168 6.272 1.00 89.38 100 MET A CA 1
ATOM 826 C C . MET A 1 100 ? 1.959 18.257 6.018 1.00 89.38 100 MET A C 1
ATOM 828 O O . MET A 1 100 ? 0.768 17.986 6.152 1.00 89.38 100 MET A O 1
ATOM 832 N N . GLU A 1 101 ? 2.376 19.464 5.627 1.00 89.00 101 GLU A N 1
ATOM 833 C CA . GLU A 1 101 ? 1.455 20.561 5.304 1.00 89.00 101 GLU A CA 1
ATOM 834 C C . GLU A 1 101 ? 0.833 20.405 3.909 1.00 89.00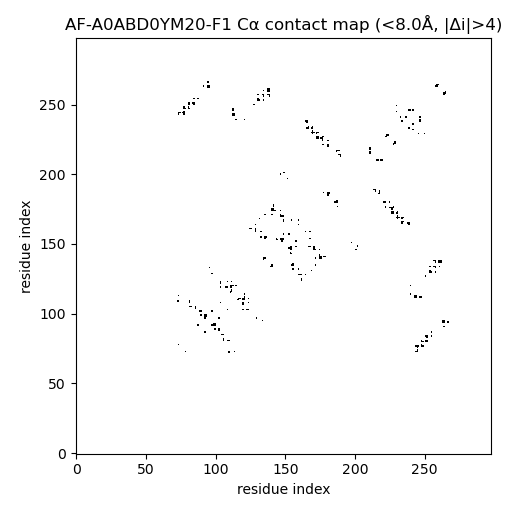 101 GLU A C 1
ATOM 836 O O . GLU A 1 101 ? -0.257 20.913 3.651 1.00 89.00 101 GLU A O 1
ATOM 841 N N . SER A 1 102 ? 1.503 19.658 3.028 1.00 88.69 102 SER A N 1
ATOM 842 C CA . SER A 1 102 ? 1.098 19.427 1.637 1.00 88.69 102 SER A CA 1
ATOM 843 C C . SER A 1 102 ? 0.283 18.144 1.425 1.00 88.69 102 SER A C 1
ATOM 845 O O . SER A 1 102 ? -0.062 17.808 0.292 1.00 88.69 102 SER A O 1
ATOM 847 N N . LEU A 1 103 ? 0.001 17.385 2.492 1.00 91.69 103 LEU A N 1
ATOM 848 C CA . LEU A 1 103 ? -0.690 16.105 2.363 1.00 91.69 103 LEU A CA 1
ATOM 849 C C . LEU A 1 103 ? -2.146 16.297 1.903 1.00 91.69 103 LEU A C 1
ATOM 851 O O . LEU A 1 103 ? -2.882 17.106 2.477 1.00 91.69 103 LEU A O 1
ATOM 855 N N . PRO A 1 104 ? -2.610 15.511 0.914 1.00 92.75 104 PRO A N 1
ATOM 856 C CA . PRO A 1 104 ? -3.959 15.653 0.398 1.00 92.75 104 PRO A CA 1
ATOM 857 C C . PRO A 1 104 ? -4.986 15.201 1.439 1.00 92.75 104 PRO A C 1
ATOM 859 O O . PRO A 1 104 ? -4.881 14.133 2.050 1.00 92.75 104 PRO A O 1
ATOM 862 N N . THR A 1 105 ? -6.040 15.998 1.599 1.00 93.75 105 THR A N 1
ATOM 863 C CA . THR A 1 105 ? -7.182 15.623 2.441 1.00 93.75 105 THR A CA 1
ATOM 864 C C . THR A 1 105 ? -7.943 14.439 1.842 1.00 93.75 105 THR A C 1
ATOM 866 O O . THR A 1 105 ? -7.903 14.193 0.635 1.00 93.75 105 THR A O 1
ATOM 869 N N . LEU A 1 106 ? -8.736 13.741 2.660 1.00 92.94 106 LEU A N 1
ATOM 870 C CA . LEU A 1 106 ? -9.600 12.657 2.179 1.00 92.94 106 LEU A CA 1
ATOM 871 C C . LEU A 1 106 ? -10.555 13.100 1.051 1.00 92.94 106 LEU A C 1
ATOM 873 O O . LEU A 1 106 ? -10.863 12.308 0.160 1.00 92.94 106 LEU A O 1
ATOM 877 N N . ASN A 1 107 ? -11.004 14.362 1.065 1.00 93.25 107 ASN A N 1
ATOM 878 C CA . ASN A 1 107 ? -11.829 14.904 -0.014 1.00 93.25 107 ASN A CA 1
ATOM 879 C C . ASN A 1 107 ? -11.012 15.174 -1.288 1.00 93.25 107 ASN A C 1
ATOM 881 O O . ASN A 1 107 ? -11.472 14.787 -2.359 1.00 93.25 107 ASN A O 1
ATOM 885 N N . SER A 1 108 ? -9.801 15.745 -1.174 1.00 94.88 108 SER A N 1
ATOM 886 C CA . SER A 1 108 ? -8.880 15.914 -2.318 1.00 94.88 108 SER A CA 1
ATOM 887 C C . SER A 1 108 ? -8.580 14.558 -2.969 1.00 94.88 108 SER A C 1
ATOM 889 O O . SER A 1 108 ? -8.789 14.379 -4.167 1.00 94.88 108 SER A O 1
ATOM 891 N N . LEU A 1 109 ? -8.257 13.536 -2.166 1.00 95.44 109 LEU A N 1
ATOM 892 C CA . LEU A 1 109 ? -8.054 12.169 -2.657 1.00 95.44 109 LEU A CA 1
ATOM 893 C C . LEU A 1 109 ? -9.294 11.613 -3.374 1.00 95.44 109 LEU A C 1
ATOM 895 O O . LEU A 1 109 ? -9.168 11.013 -4.441 1.00 95.44 109 LEU A O 1
ATOM 899 N N . GLN A 1 110 ? -10.500 11.811 -2.830 1.00 95.50 110 GLN A N 1
ATOM 900 C CA . GLN A 1 110 ? -11.730 11.378 -3.499 1.00 95.50 110 GLN A CA 1
ATOM 901 C C . GLN A 1 110 ? -11.923 12.083 -4.853 1.00 95.50 110 GLN A C 1
ATOM 903 O O . GLN A 1 110 ? -12.276 11.424 -5.835 1.00 95.50 110 GLN A O 1
ATOM 908 N N . GLU A 1 111 ? -11.710 13.397 -4.918 1.00 95.44 111 GLU A N 1
ATOM 909 C CA . GLU A 1 111 ? -11.838 14.186 -6.148 1.00 95.44 111 GLU A CA 1
ATOM 910 C C . GLU A 1 111 ? -10.806 13.777 -7.204 1.00 95.44 111 GLU A C 1
ATOM 912 O O . GLU A 1 111 ? -11.182 13.569 -8.359 1.00 95.44 111 GLU A O 1
ATOM 917 N N . ALA A 1 112 ? -9.554 13.552 -6.798 1.00 96.25 112 ALA A N 1
ATOM 918 C CA . ALA A 1 112 ? -8.469 13.086 -7.659 1.00 96.25 112 ALA A CA 1
ATOM 919 C C . ALA A 1 112 ? -8.731 11.680 -8.227 1.00 96.25 112 ALA A C 1
ATOM 921 O O . ALA A 1 112 ? -8.543 11.402 -9.414 1.00 96.25 112 ALA A O 1
ATOM 922 N N . LEU A 1 113 ? -9.225 10.757 -7.394 1.00 96.44 113 LEU A N 1
ATOM 923 C CA . LEU A 1 113 ? -9.564 9.404 -7.841 1.00 96.44 113 LEU A CA 1
ATOM 924 C C . LEU A 1 113 ? -10.714 9.411 -8.855 1.00 96.44 113 LEU A C 1
ATOM 926 O O . LEU A 1 113 ? -10.707 8.615 -9.800 1.00 96.44 113 LEU A O 1
ATOM 930 N N . LEU A 1 114 ? -11.685 10.307 -8.672 1.00 95.62 114 LEU A N 1
ATOM 931 C CA . LEU A 1 114 ? -12.834 10.476 -9.561 1.00 95.62 114 LEU A CA 1
ATOM 932 C C . LEU A 1 114 ? -12.535 11.330 -10.802 1.00 95.62 114 LEU A C 1
ATOM 934 O O . LEU A 1 114 ? -13.367 11.344 -11.708 1.00 95.62 114 LEU A O 1
ATOM 938 N N . GLY A 1 115 ? -11.384 12.007 -10.856 1.00 92.69 115 GLY A N 1
ATOM 939 C CA . GLY A 1 115 ? -11.029 12.942 -11.925 1.00 92.69 115 GLY A CA 1
ATOM 940 C C . GLY A 1 115 ? -11.956 14.153 -11.990 1.00 92.69 115 GLY A C 1
ATOM 941 O O . GLY A 1 115 ? -12.377 14.563 -13.068 1.00 92.69 115 GLY A O 1
ATOM 942 N N . LEU A 1 116 ? -12.352 14.673 -10.824 1.00 91.88 116 LEU A N 1
ATOM 943 C CA . LEU A 1 116 ? -13.248 15.830 -10.712 1.00 91.88 116 LEU A CA 1
ATOM 944 C C . LEU A 1 116 ? -12.504 17.163 -10.599 1.00 91.88 116 LEU A C 1
ATOM 946 O O . LEU A 1 116 ? -13.125 18.205 -10.799 1.00 91.88 116 LEU A O 1
ATOM 950 N N . ASN A 1 117 ? -11.219 17.132 -10.246 1.00 94.06 117 ASN A N 1
ATOM 951 C CA . ASN A 1 117 ? -10.406 18.312 -9.985 1.00 94.06 117 ASN A CA 1
ATOM 952 C C . ASN A 1 117 ? -8.968 18.062 -10.467 1.00 94.06 117 ASN A C 1
ATOM 954 O O . ASN A 1 117 ? -8.335 17.111 -10.014 1.00 94.06 117 ASN A O 1
ATOM 958 N N . GLU A 1 118 ? -8.480 18.901 -11.383 1.00 93.88 118 GLU A N 1
ATOM 959 C CA . GLU A 1 118 ? -7.142 18.779 -11.981 1.00 93.88 118 GLU A CA 1
ATOM 960 C C . GLU A 1 118 ? -6.030 19.031 -10.951 1.00 93.88 118 GLU A C 1
ATOM 962 O O . GLU A 1 118 ? -5.054 18.286 -10.921 1.00 93.88 118 GLU A O 1
ATOM 967 N N . GLU A 1 119 ? -6.205 19.997 -10.043 1.00 94.56 119 GLU A N 1
ATOM 968 C CA . GLU A 1 119 ? -5.225 20.295 -8.984 1.00 94.56 119 GLU A CA 1
ATOM 969 C C . GLU A 1 119 ? -5.047 19.086 -8.051 1.00 94.56 119 GLU A C 1
ATOM 971 O O . GLU A 1 119 ? -3.930 18.665 -7.754 1.00 94.56 119 GLU A O 1
ATOM 976 N N . ALA A 1 120 ? -6.159 18.448 -7.671 1.00 94.44 120 ALA A N 1
ATOM 977 C CA . ALA A 1 120 ? -6.138 17.246 -6.842 1.00 94.44 120 ALA A CA 1
ATOM 978 C C . ALA A 1 120 ? -5.486 16.050 -7.567 1.00 94.44 120 ALA A C 1
ATOM 980 O O . ALA A 1 120 ? -4.835 15.212 -6.938 1.00 94.44 120 ALA A O 1
ATOM 981 N N . GLU A 1 121 ? -5.636 15.944 -8.894 1.00 94.69 121 GLU A N 1
ATOM 982 C CA . GLU A 1 121 ? -4.932 14.927 -9.683 1.00 94.69 121 GLU A CA 1
ATOM 983 C C . GLU A 1 121 ? -3.416 15.164 -9.708 1.00 94.69 121 GLU A C 1
ATOM 985 O O . GLU A 1 121 ? -2.656 14.200 -9.596 1.00 94.69 121 GLU A O 1
ATOM 990 N N . GLU A 1 122 ? -2.960 16.413 -9.809 1.00 94.25 122 GLU A N 1
ATOM 991 C CA . GLU A 1 122 ? -1.533 16.752 -9.749 1.00 94.25 122 GLU A CA 1
ATOM 992 C C . GLU A 1 122 ? -0.920 16.464 -8.371 1.00 94.25 122 GLU A C 1
ATOM 994 O O . GLU A 1 122 ? 0.169 15.880 -8.289 1.00 94.25 122 GLU A O 1
ATOM 999 N N . GLU A 1 123 ? -1.633 16.789 -7.289 1.00 93.88 123 GLU A N 1
ATOM 1000 C CA . GLU A 1 123 ? -1.261 16.399 -5.923 1.00 93.88 123 GLU A CA 1
ATOM 1001 C C . GLU A 1 123 ? -1.140 14.873 -5.807 1.00 93.88 123 GLU A C 1
ATOM 1003 O O . GLU A 1 123 ? -0.135 14.347 -5.322 1.00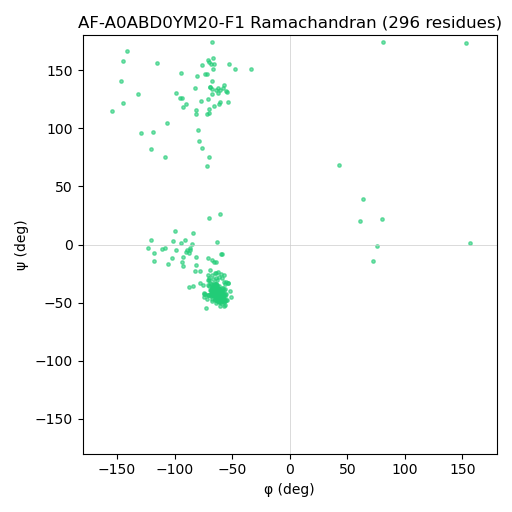 93.88 123 GLU A O 1
ATOM 1008 N N . LEU A 1 124 ? -2.132 14.137 -6.321 1.00 95.50 124 LEU A N 1
ATOM 1009 C CA . LEU A 1 124 ? -2.135 12.676 -6.299 1.00 95.50 124 LEU A CA 1
ATOM 1010 C C . LEU A 1 124 ? -0.947 12.086 -7.068 1.00 95.50 124 LEU A C 1
ATOM 1012 O O . LEU A 1 124 ? -0.317 11.136 -6.600 1.00 95.50 124 LEU A O 1
ATOM 1016 N N . LEU A 1 125 ? -0.626 12.632 -8.242 1.00 95.94 125 LEU A N 1
ATOM 1017 C CA . LEU A 1 125 ? 0.530 12.205 -9.029 1.00 95.94 125 LEU A CA 1
ATOM 1018 C C . LEU A 1 125 ? 1.846 12.471 -8.298 1.00 95.94 125 LEU A C 1
ATOM 1020 O O . LEU A 1 125 ? 2.737 11.618 -8.341 1.00 95.94 125 LEU A O 1
ATOM 1024 N N . SER A 1 126 ? 1.948 13.596 -7.591 1.00 95.00 126 SER A N 1
ATOM 1025 C CA . SER A 1 126 ? 3.112 13.933 -6.766 1.00 95.00 126 SER A CA 1
ATOM 1026 C C . SER A 1 126 ? 3.281 12.917 -5.633 1.00 95.00 126 SER A C 1
ATOM 1028 O O . SER A 1 126 ? 4.368 12.366 -5.443 1.00 95.00 126 SER A O 1
ATOM 1030 N N . VAL A 1 127 ? 2.180 12.570 -4.954 1.00 95.94 127 VAL A N 1
ATOM 1031 C CA . VAL A 1 127 ? 2.175 11.553 -3.894 1.00 95.94 127 VAL A CA 1
ATOM 1032 C C . VAL A 1 127 ? 2.589 10.184 -4.427 1.00 95.94 127 VAL A C 1
ATOM 1034 O O . VAL A 1 127 ? 3.480 9.551 -3.866 1.00 95.94 127 VAL A O 1
ATOM 1037 N N . ILE A 1 128 ? 1.995 9.722 -5.531 1.00 96.75 128 ILE A N 1
ATOM 1038 C CA . ILE A 1 128 ? 2.337 8.422 -6.127 1.00 96.75 128 ILE A CA 1
ATOM 1039 C C . ILE A 1 128 ? 3.799 8.394 -6.568 1.00 96.75 128 ILE A C 1
ATOM 1041 O O . ILE A 1 128 ? 4.476 7.390 -6.358 1.00 96.75 128 ILE A O 1
ATOM 1045 N N . THR A 1 129 ? 4.291 9.482 -7.161 1.00 96.19 129 THR A N 1
ATOM 1046 C CA . THR A 1 129 ? 5.689 9.600 -7.589 1.00 96.19 129 THR A CA 1
ATOM 1047 C C . THR A 1 129 ? 6.628 9.377 -6.409 1.00 96.19 129 THR A C 1
ATOM 1049 O O . THR A 1 129 ? 7.503 8.514 -6.488 1.00 96.19 129 THR A O 1
ATOM 1052 N N . GLN A 1 130 ? 6.390 10.064 -5.290 1.00 95.62 130 GLN A N 1
ATOM 1053 C CA . GLN A 1 130 ? 7.197 9.904 -4.083 1.00 95.62 130 GLN A CA 1
ATOM 1054 C C . GLN A 1 130 ? 7.083 8.491 -3.489 1.00 95.62 130 GLN A C 1
ATOM 1056 O O . GLN A 1 130 ? 8.102 7.871 -3.193 1.00 95.62 130 GLN A O 1
ATOM 1061 N N . LEU A 1 131 ? 5.870 7.930 -3.379 1.00 97.06 131 LEU A N 1
ATOM 1062 C CA . LEU A 1 131 ? 5.669 6.566 -2.865 1.00 97.06 131 LEU A CA 1
ATOM 1063 C C . LEU A 1 131 ? 6.425 5.520 -3.697 1.00 97.06 131 LEU A C 1
ATOM 1065 O O . LEU A 1 131 ? 7.056 4.618 -3.146 1.00 97.06 131 LEU A O 1
ATOM 1069 N N . VAL A 1 132 ? 6.382 5.639 -5.026 1.00 96.69 132 VAL A N 1
ATOM 1070 C CA . VAL A 1 132 ? 7.077 4.724 -5.942 1.00 96.69 132 VAL A CA 1
ATOM 1071 C C . VAL A 1 132 ? 8.591 4.873 -5.830 1.00 96.69 132 VAL A C 1
ATOM 1073 O O . VAL A 1 132 ? 9.283 3.856 -5.804 1.00 96.69 132 VAL A O 1
ATOM 1076 N N . ILE A 1 133 ? 9.110 6.101 -5.722 1.00 95.88 133 ILE A N 1
ATOM 1077 C CA . ILE A 1 133 ? 10.541 6.351 -5.484 1.00 95.88 133 ILE A CA 1
ATOM 1078 C C . ILE A 1 133 ? 10.982 5.648 -4.197 1.00 95.88 133 ILE A C 1
ATOM 1080 O O . ILE A 1 133 ? 11.892 4.818 -4.245 1.00 95.88 133 ILE A O 1
ATOM 1084 N N . CYS A 1 134 ? 10.281 5.882 -3.082 1.00 96.44 134 CYS A N 1
ATOM 1085 C CA . CYS A 1 134 ? 10.574 5.217 -1.814 1.00 96.44 134 CYS A CA 1
ATOM 1086 C C . CYS A 1 134 ? 10.534 3.687 -1.961 1.00 96.44 134 CYS A C 1
ATOM 1088 O O . CYS A 1 134 ? 11.452 3.000 -1.517 1.00 96.44 134 CYS A O 1
ATOM 1090 N N . GLY A 1 135 ? 9.522 3.149 -2.650 1.00 96.31 135 GLY A N 1
ATOM 1091 C CA . GLY A 1 135 ? 9.362 1.708 -2.852 1.00 96.31 135 GLY A CA 1
ATOM 1092 C C . GLY A 1 135 ? 10.454 1.080 -3.726 1.00 96.31 135 GLY A C 1
ATOM 1093 O O . GLY A 1 135 ? 10.797 -0.088 -3.536 1.00 96.31 135 GLY A O 1
ATOM 1094 N N . ILE A 1 136 ? 11.024 1.834 -4.672 1.00 95.44 136 ILE A N 1
ATOM 1095 C CA . ILE A 1 136 ? 12.156 1.416 -5.515 1.00 95.44 136 ILE A CA 1
ATOM 1096 C C . ILE A 1 136 ? 13.479 1.450 -4.734 1.00 95.44 136 ILE A C 1
ATOM 1098 O O . ILE A 1 136 ? 14.363 0.614 -4.973 1.00 95.44 136 ILE A O 1
ATOM 1102 N N . GLU A 1 137 ? 13.635 2.404 -3.819 1.00 94.31 137 GLU A N 1
ATOM 1103 C CA . GLU A 1 137 ? 14.829 2.543 -2.987 1.00 94.31 137 GLU A CA 1
ATOM 1104 C C . GLU A 1 137 ? 14.909 1.454 -1.909 1.00 94.31 137 GLU A C 1
ATOM 1106 O O . GLU A 1 137 ? 15.910 0.720 -1.865 1.00 94.31 137 GLU A O 1
ATOM 1111 N N . ASP A 1 138 ? 13.853 1.322 -1.098 1.00 94.44 138 ASP A N 1
ATOM 1112 C CA . ASP A 1 138 ? 13.702 0.356 -0.001 1.00 94.44 138 ASP A CA 1
ATOM 1113 C C . ASP A 1 138 ? 12.194 0.082 0.235 1.00 94.44 138 ASP A C 1
ATOM 1115 O O . ASP A 1 138 ? 11.460 0.999 0.614 1.00 94.44 138 ASP A O 1
ATOM 1119 N N . PRO A 1 139 ? 11.694 -1.151 0.003 1.00 94.00 139 PRO A N 1
ATOM 1120 C CA . PRO A 1 139 ? 12.432 -2.423 -0.060 1.00 94.00 139 PRO A CA 1
ATOM 1121 C C . PRO A 1 139 ? 13.130 -2.715 -1.404 1.00 94.00 139 PRO A C 1
ATOM 1123 O O . PRO A 1 139 ? 14.061 -3.524 -1.463 1.00 94.00 139 PRO A O 1
ATOM 1126 N N . GLY A 1 140 ? 12.736 -2.027 -2.477 1.00 93.00 140 GLY A N 1
ATOM 1127 C CA . GLY A 1 140 ? 13.239 -2.236 -3.832 1.00 93.00 140 GLY A CA 1
ATOM 1128 C C . GLY A 1 140 ? 12.590 -3.408 -4.571 1.00 93.00 140 GLY A C 1
ATOM 1129 O O . GLY A 1 140 ? 11.797 -4.165 -4.026 1.00 93.00 140 GLY A O 1
ATOM 1130 N N . ILE A 1 141 ? 12.938 -3.556 -5.854 1.00 92.62 141 ILE A N 1
ATOM 1131 C CA . ILE A 1 141 ? 12.303 -4.541 -6.743 1.00 92.62 141 ILE A CA 1
ATOM 1132 C C . ILE A 1 141 ? 13.063 -5.880 -6.821 1.00 92.62 141 ILE A C 1
ATOM 1134 O O . ILE A 1 141 ? 14.303 -5.900 -6.820 1.00 92.62 141 ILE A O 1
ATOM 1138 N N . PRO A 1 142 ? 12.360 -7.011 -7.010 1.00 89.62 142 PRO A N 1
ATOM 1139 C CA . PRO A 1 142 ? 12.975 -8.302 -7.306 1.00 89.62 142 PRO A CA 1
ATOM 1140 C C . PRO A 1 142 ? 13.781 -8.278 -8.614 1.00 89.62 142 PRO A C 1
ATOM 1142 O O . PRO A 1 142 ? 13.295 -7.848 -9.656 1.00 89.62 142 PRO A O 1
ATOM 1145 N N . HIS A 1 143 ? 15.009 -8.806 -8.588 1.00 85.12 143 HIS A N 1
ATOM 1146 C CA . HIS A 1 143 ? 15.920 -8.885 -9.747 1.00 85.12 143 HIS A CA 1
ATOM 1147 C C . HIS A 1 143 ? 15.952 -7.600 -10.611 1.00 85.12 143 HIS A C 1
ATOM 1149 O O . HIS A 1 143 ? 15.536 -7.642 -11.773 1.00 85.12 143 HIS A O 1
ATOM 1155 N N . PRO A 1 144 ? 16.487 -6.470 -10.107 1.00 86.06 144 PRO A N 1
ATOM 1156 C CA . PRO A 1 144 ? 16.406 -5.173 -10.792 1.00 86.06 144 PRO A CA 1
ATOM 1157 C C . PRO A 1 144 ? 16.964 -5.167 -12.220 1.00 86.06 144 PRO A C 1
ATOM 1159 O O . PRO A 1 144 ? 16.419 -4.514 -13.100 1.00 86.06 144 PRO A O 1
ATOM 1162 N N . ALA A 1 145 ? 18.009 -5.958 -12.484 1.00 84.12 145 ALA A N 1
ATOM 1163 C CA . ALA A 1 145 ? 18.611 -6.077 -13.814 1.00 84.12 145 ALA A CA 1
ATOM 1164 C C . ALA A 1 145 ? 17.670 -6.671 -14.884 1.00 84.12 145 ALA A C 1
ATOM 1166 O O . ALA A 1 145 ? 17.980 -6.601 -16.070 1.00 84.12 145 ALA A O 1
ATOM 1167 N N . ARG A 1 146 ? 16.550 -7.293 -14.484 1.00 82.06 146 ARG A N 1
ATOM 1168 C CA . ARG A 1 146 ? 15.536 -7.841 -15.401 1.00 82.06 146 ARG A CA 1
ATOM 1169 C C . ARG A 1 146 ? 14.393 -6.866 -15.686 1.00 82.06 146 ARG A C 1
ATOM 1171 O O . ARG A 1 146 ? 13.646 -7.099 -16.627 1.00 82.06 146 ARG A O 1
ATOM 1178 N N . HIS A 1 147 ? 14.259 -5.815 -14.884 1.00 87.56 147 HIS A N 1
ATOM 1179 C CA . HIS A 1 147 ? 13.129 -4.894 -14.905 1.00 87.56 147 HIS A CA 1
ATOM 1180 C C . HIS A 1 147 ? 13.652 -3.490 -15.200 1.00 87.56 147 HIS A C 1
ATOM 1182 O O . HIS A 1 147 ? 13.924 -2.699 -14.297 1.00 87.56 147 HIS A O 1
ATOM 1188 N N . THR A 1 148 ? 13.863 -3.224 -16.485 1.00 87.69 148 THR A N 1
ATOM 1189 C CA . THR A 1 148 ? 14.423 -1.967 -16.982 1.00 87.69 148 THR A CA 1
ATOM 1190 C C . THR A 1 148 ? 13.409 -1.213 -17.830 1.00 87.69 148 THR A C 1
ATOM 1192 O O . THR A 1 148 ? 12.475 -1.794 -18.382 1.00 87.69 148 THR A O 1
ATOM 1195 N N . THR A 1 149 ? 13.595 0.101 -17.928 1.00 87.06 149 THR A N 1
ATOM 1196 C CA . THR A 1 149 ? 12.774 0.967 -18.783 1.00 87.06 149 THR A CA 1
ATOM 1197 C C . THR A 1 149 ? 12.999 0.666 -20.269 1.00 87.06 149 THR A C 1
ATOM 1199 O O . THR A 1 149 ? 13.898 -0.095 -20.638 1.00 87.06 149 THR A O 1
ATOM 1202 N N . LEU A 1 150 ? 12.230 1.306 -21.159 1.00 81.75 150 LEU A N 1
ATOM 1203 C CA . LEU A 1 150 ? 12.457 1.240 -22.612 1.00 81.75 150 LEU A CA 1
ATOM 1204 C C . LEU A 1 150 ? 13.892 1.613 -23.013 1.00 81.75 150 LEU A C 1
ATOM 1206 O O . LEU A 1 150 ? 14.462 1.026 -23.930 1.00 81.75 150 LEU A O 1
ATOM 1210 N N . LEU A 1 151 ? 14.499 2.536 -22.268 1.00 84.06 151 LEU A N 1
ATOM 1211 C CA . LEU A 1 151 ? 15.878 2.985 -22.455 1.00 84.06 151 LEU A CA 1
ATOM 1212 C C . LEU A 1 151 ? 16.905 2.070 -21.766 1.00 84.06 151 LEU A C 1
ATOM 1214 O O . LEU A 1 151 ? 18.080 2.405 -21.687 1.00 84.06 151 LEU A O 1
ATOM 1218 N N . SER A 1 152 ? 16.483 0.903 -21.271 1.00 83.75 152 SER A N 1
ATOM 1219 C CA . SER A 1 152 ? 17.315 -0.071 -20.553 1.00 83.75 152 SER A CA 1
ATOM 1220 C C . SER A 1 152 ? 17.951 0.453 -19.260 1.00 83.75 152 SER A C 1
ATOM 1222 O O . SER A 1 152 ? 18.903 -0.142 -18.756 1.00 83.75 152 SER A O 1
ATOM 1224 N N . HIS A 1 153 ? 17.408 1.524 -18.681 1.00 86.88 153 HIS A N 1
ATOM 1225 C CA . HIS A 1 153 ? 17.827 2.002 -17.366 1.00 86.88 153 HIS A CA 1
ATOM 1226 C C . HIS A 1 153 ? 17.166 1.177 -16.263 1.00 86.88 153 HIS A C 1
ATOM 1228 O O . HIS A 1 153 ? 16.014 0.751 -16.391 1.00 86.88 153 HIS A O 1
ATOM 1234 N N . SER A 1 154 ? 17.890 0.960 -15.164 1.00 88.94 154 SER A N 1
ATOM 1235 C CA . SER A 1 154 ? 17.279 0.426 -13.945 1.00 88.94 154 SER A CA 1
ATOM 1236 C C . SER A 1 154 ? 16.301 1.447 -13.359 1.00 88.94 154 SER A C 1
ATOM 1238 O O . SER A 1 154 ? 16.519 2.649 -13.498 1.00 88.94 154 SER A O 1
ATOM 1240 N N . LEU A 1 155 ? 15.253 0.991 -12.665 1.00 89.50 155 LEU A N 1
ATOM 1241 C CA . LEU A 1 155 ? 14.278 1.906 -12.053 1.00 89.50 155 LEU A CA 1
ATOM 1242 C C . LEU A 1 155 ? 14.909 2.884 -11.044 1.00 89.50 155 LEU A C 1
ATOM 1244 O O . LEU A 1 155 ? 14.430 4.001 -10.922 1.00 89.50 155 LEU A O 1
ATOM 1248 N N . ARG A 1 156 ? 16.013 2.509 -10.380 1.00 89.75 156 ARG A N 1
ATOM 1249 C CA . ARG A 1 156 ? 16.757 3.402 -9.465 1.00 89.75 156 ARG A CA 1
ATOM 1250 C C . ARG A 1 156 ? 17.492 4.544 -10.176 1.00 89.75 156 ARG A C 1
ATOM 1252 O O . ARG A 1 156 ? 17.874 5.507 -9.532 1.00 89.75 156 ARG A O 1
ATOM 1259 N N . GLN A 1 157 ? 17.778 4.392 -11.467 1.00 88.19 157 GLN A N 1
ATOM 1260 C CA . GLN A 1 157 ? 18.529 5.362 -12.274 1.00 88.19 157 GLN A CA 1
ATOM 1261 C C . GLN A 1 157 ? 17.632 6.102 -13.269 1.00 88.19 157 GLN A C 1
ATOM 1263 O O . GLN A 1 157 ? 18.121 6.920 -14.043 1.00 88.19 157 GLN A O 1
ATOM 1268 N N . ALA A 1 158 ? 16.348 5.752 -13.327 1.00 88.31 158 ALA A N 1
ATOM 1269 C CA . ALA A 1 158 ? 15.401 6.389 -14.218 1.00 88.31 158 ALA A CA 1
ATOM 1270 C C . ALA A 1 158 ? 14.905 7.693 -13.589 1.00 88.31 158 ALA A C 1
ATOM 1272 O O . ALA A 1 158 ? 14.528 7.705 -12.421 1.00 88.31 158 ALA A O 1
ATOM 1273 N N . ASP A 1 159 ? 14.852 8.764 -14.379 1.00 90.06 159 ASP A N 1
ATOM 1274 C CA . ASP A 1 159 ? 14.201 10.004 -13.961 1.00 90.06 159 ASP A CA 1
ATOM 1275 C C . ASP A 1 159 ? 12.688 9.775 -13.920 1.00 90.06 159 ASP A C 1
ATOM 1277 O O . ASP A 1 159 ? 12.062 9.537 -14.957 1.00 90.06 159 ASP A O 1
ATOM 1281 N N . ILE A 1 160 ? 12.091 9.809 -12.729 1.00 93.38 160 ILE A N 1
ATOM 1282 C CA . ILE A 1 160 ? 10.654 9.576 -12.540 1.00 93.38 160 ILE A CA 1
ATOM 1283 C C . ILE A 1 160 ? 9.934 10.928 -12.561 1.00 93.38 160 ILE A C 1
ATOM 1285 O O . ILE A 1 160 ? 10.288 11.848 -11.831 1.00 93.38 160 ILE A O 1
ATOM 1289 N N . SER A 1 161 ? 8.925 11.053 -13.423 1.00 93.19 161 SER A N 1
ATOM 1290 C CA . SER A 1 161 ? 8.094 12.253 -13.569 1.00 93.19 161 SER A CA 1
ATOM 1291 C C . SER A 1 161 ? 6.635 11.872 -13.811 1.00 93.19 161 SER A C 1
ATOM 1293 O O . SER A 1 161 ? 6.336 10.744 -14.206 1.00 93.19 161 SER A O 1
ATOM 1295 N N . HIS A 1 162 ? 5.715 12.831 -13.684 1.00 92.62 162 HIS A N 1
ATOM 1296 C CA . HIS A 1 162 ? 4.283 12.609 -13.936 1.00 92.62 162 HIS A CA 1
ATOM 1297 C C . HIS A 1 162 ? 4.013 12.008 -15.331 1.00 92.62 162 HIS A C 1
ATOM 1299 O O . HIS A 1 162 ? 3.119 11.179 -15.496 1.00 92.62 162 HIS A O 1
ATOM 1305 N N . SER A 1 163 ? 4.835 12.363 -16.327 1.00 91.81 163 SER A N 1
ATOM 1306 C CA . SER A 1 163 ? 4.692 11.902 -17.715 1.00 91.81 163 SER A CA 1
ATOM 1307 C C . SER A 1 163 ? 5.022 10.418 -17.929 1.00 91.81 163 SER A C 1
ATOM 1309 O O . SER A 1 163 ? 4.439 9.779 -18.803 1.00 91.81 163 SER A O 1
ATOM 1311 N N . ASN A 1 164 ? 5.936 9.851 -17.134 1.00 92.94 164 ASN A N 1
ATOM 1312 C CA . ASN A 1 164 ? 6.392 8.465 -17.273 1.00 92.94 164 ASN A CA 1
ATOM 1313 C C . ASN A 1 164 ? 5.942 7.558 -16.119 1.00 92.94 164 ASN A C 1
ATOM 1315 O O . ASN A 1 164 ? 6.128 6.343 -16.188 1.00 92.94 164 ASN A O 1
ATOM 1319 N N . LEU A 1 165 ? 5.280 8.124 -15.106 1.00 94.88 165 LEU A N 1
ATOM 1320 C CA . LEU A 1 165 ? 4.847 7.430 -13.897 1.00 94.88 165 LEU A CA 1
ATOM 1321 C C . LEU A 1 165 ? 4.049 6.155 -14.184 1.00 94.88 165 LEU A C 1
ATOM 1323 O O . LEU A 1 165 ? 4.258 5.138 -13.533 1.00 94.88 165 LEU A O 1
ATOM 1327 N N . SER A 1 166 ? 3.168 6.179 -15.188 1.00 95.31 166 SER A N 1
ATOM 1328 C CA . SER A 1 166 ? 2.350 5.011 -15.555 1.00 95.31 166 SER A CA 1
ATOM 1329 C C . SER A 1 166 ? 3.202 3.818 -16.000 1.00 95.31 166 SER A C 1
ATOM 1331 O O . SER A 1 166 ? 2.904 2.677 -15.654 1.00 95.31 166 SER A O 1
ATOM 1333 N N . GLU A 1 167 ? 4.285 4.081 -16.730 1.00 92.44 167 GLU A N 1
ATOM 1334 C CA . GLU A 1 167 ? 5.218 3.051 -17.187 1.00 92.44 167 GLU A CA 1
ATOM 1335 C C . GLU A 1 167 ? 6.097 2.555 -16.035 1.00 92.44 167 GLU A C 1
ATOM 1337 O O . GLU A 1 167 ? 6.292 1.351 -15.875 1.00 92.44 167 GLU A O 1
ATOM 1342 N N . ILE A 1 168 ? 6.574 3.467 -15.183 1.00 95.25 168 ILE A N 1
ATOM 1343 C CA . ILE A 1 168 ? 7.348 3.113 -13.988 1.00 95.25 168 ILE A CA 1
ATOM 1344 C C . ILE A 1 168 ? 6.518 2.225 -13.053 1.00 95.25 168 ILE A C 1
ATOM 1346 O O . ILE A 1 168 ? 6.989 1.163 -12.646 1.00 95.25 168 ILE A O 1
ATOM 1350 N N . LEU A 1 169 ? 5.263 2.597 -12.785 1.00 96.25 169 LEU A N 1
ATOM 1351 C CA . LEU A 1 169 ? 4.312 1.797 -12.010 1.00 96.25 169 LEU A CA 1
ATOM 1352 C C . LEU A 1 169 ? 4.091 0.418 -12.629 1.00 96.25 169 LEU A C 1
ATOM 1354 O O . LEU A 1 169 ? 4.104 -0.583 -11.916 1.00 96.25 169 LEU A O 1
ATOM 1358 N N . ARG A 1 170 ? 3.914 0.341 -13.953 1.00 95.38 170 ARG A N 1
ATOM 1359 C CA . ARG A 1 170 ? 3.738 -0.931 -14.661 1.00 95.38 170 ARG A CA 1
ATOM 1360 C C . ARG A 1 170 ? 4.929 -1.863 -14.436 1.00 95.38 170 ARG A C 1
ATOM 1362 O O . ARG A 1 170 ? 4.726 -3.032 -14.113 1.00 95.38 170 ARG A O 1
ATOM 1369 N N . ILE A 1 171 ? 6.152 -1.355 -14.601 1.00 94.06 171 ILE A N 1
ATOM 1370 C CA . ILE A 1 171 ? 7.383 -2.136 -14.410 1.00 94.06 171 ILE A CA 1
ATOM 1371 C C . ILE A 1 171 ? 7.533 -2.538 -12.938 1.00 94.06 171 ILE A C 1
ATOM 1373 O O . ILE A 1 171 ? 7.852 -3.693 -12.661 1.00 94.06 171 ILE A O 1
ATOM 1377 N N . TYR A 1 172 ? 7.270 -1.617 -12.007 1.00 96.12 172 TYR A N 1
ATOM 1378 C CA . TYR A 1 172 ? 7.346 -1.854 -10.564 1.00 96.12 172 TYR A CA 1
ATOM 1379 C C . TYR A 1 172 ? 6.376 -2.955 -10.109 1.00 96.12 172 TYR A C 1
ATOM 1381 O O . TYR A 1 172 ? 6.799 -3.957 -9.535 1.00 96.12 172 TYR A O 1
ATOM 1389 N N . LEU A 1 173 ? 5.090 -2.827 -10.458 1.00 96.81 173 LEU A N 1
ATOM 1390 C CA . LEU A 1 173 ? 4.048 -3.811 -10.144 1.00 96.81 173 LEU A CA 1
ATOM 1391 C C . LEU A 1 173 ? 4.365 -5.174 -10.760 1.00 96.81 173 LEU A C 1
ATOM 1393 O O . LEU A 1 173 ? 4.251 -6.204 -10.099 1.00 96.81 173 LEU A O 1
ATOM 1397 N N . TYR A 1 174 ? 4.804 -5.196 -12.019 1.00 94.56 174 TYR A N 1
ATOM 1398 C CA . TYR A 1 174 ? 5.192 -6.441 -12.668 1.00 94.56 174 TYR A CA 1
ATOM 1399 C C . TYR A 1 174 ? 6.369 -7.112 -11.941 1.00 94.56 174 TYR A C 1
ATOM 1401 O O . TYR A 1 174 ? 6.327 -8.313 -11.673 1.00 94.56 174 TYR A O 1
ATOM 1409 N N . ALA A 1 175 ? 7.403 -6.345 -11.583 1.00 93.69 175 ALA A N 1
ATOM 1410 C CA . ALA A 1 175 ? 8.562 -6.864 -10.866 1.00 93.69 175 ALA A CA 1
ATOM 1411 C C . ALA A 1 175 ? 8.156 -7.485 -9.522 1.00 93.69 175 ALA A C 1
ATOM 1413 O O . ALA A 1 175 ? 8.538 -8.627 -9.245 1.00 93.69 175 ALA A O 1
ATOM 1414 N N . ASN A 1 176 ? 7.330 -6.787 -8.740 1.00 95.19 176 ASN A N 1
ATOM 1415 C CA . ASN A 1 176 ? 6.833 -7.287 -7.459 1.00 95.19 176 ASN A CA 1
ATOM 1416 C C . ASN A 1 176 ? 5.970 -8.539 -7.638 1.00 95.19 176 ASN A C 1
ATOM 1418 O O . ASN A 1 176 ? 6.216 -9.531 -6.958 1.00 95.19 176 ASN A O 1
ATOM 1422 N N . ALA A 1 177 ? 5.091 -8.584 -8.644 1.00 94.75 177 ALA A N 1
ATOM 1423 C CA . ALA A 1 177 ? 4.301 -9.776 -8.955 1.00 94.75 177 ALA A CA 1
ATOM 1424 C C . ALA A 1 177 ? 5.173 -11.017 -9.236 1.00 94.75 177 ALA A C 1
ATOM 1426 O O . ALA A 1 177 ? 4.859 -12.123 -8.789 1.00 94.75 177 ALA A O 1
ATOM 1427 N N . THR A 1 178 ? 6.303 -10.858 -9.941 1.00 92.06 178 THR A N 1
ATOM 1428 C CA . THR A 1 178 ? 7.241 -11.978 -10.151 1.00 92.06 178 THR A CA 1
ATOM 1429 C C . THR A 1 178 ? 7.949 -12.413 -8.865 1.00 92.06 178 THR A C 1
ATOM 1431 O O . THR A 1 178 ? 8.227 -13.604 -8.691 1.00 92.06 178 THR A O 1
ATOM 1434 N N . GLY A 1 179 ? 8.241 -11.469 -7.965 1.00 91.94 179 GLY A N 1
ATOM 1435 C CA . GLY A 1 179 ? 8.810 -11.744 -6.647 1.00 91.94 179 GLY A CA 1
ATOM 1436 C C . GLY A 1 179 ? 7.833 -12.481 -5.741 1.00 91.94 179 GLY A C 1
ATOM 1437 O O . GLY A 1 179 ? 8.189 -13.525 -5.196 1.00 91.94 179 GLY A O 1
ATOM 1438 N N . GLU A 1 180 ? 6.598 -11.988 -5.649 1.00 93.38 180 GLU A N 1
ATOM 1439 C CA . GLU A 1 180 ? 5.498 -12.606 -4.907 1.00 93.38 180 GLU A CA 1
ATOM 1440 C C . GLU A 1 180 ? 5.241 -14.036 -5.379 1.00 93.38 180 GLU A C 1
ATOM 1442 O O . GLU A 1 180 ? 5.189 -14.959 -4.570 1.00 93.38 180 GLU A O 1
ATOM 1447 N N . LEU A 1 181 ? 5.135 -14.252 -6.695 1.00 92.06 181 LEU A N 1
ATOM 1448 C CA . LEU A 1 181 ? 4.902 -15.580 -7.259 1.00 92.06 181 LEU A CA 1
ATOM 1449 C C . LEU A 1 181 ? 6.005 -16.556 -6.847 1.00 92.06 181 LEU A C 1
ATOM 1451 O O . LEU A 1 181 ? 5.710 -17.670 -6.403 1.00 92.06 181 LEU A O 1
ATOM 1455 N N . LYS A 1 182 ? 7.269 -16.127 -6.937 1.00 91.62 182 LYS A N 1
ATOM 1456 C CA . LYS A 1 182 ? 8.411 -16.933 -6.503 1.00 91.62 182 LYS A CA 1
ATOM 1457 C C . LYS A 1 182 ? 8.368 -17.211 -5.000 1.00 91.62 182 LYS A C 1
ATOM 1459 O O . LYS A 1 182 ? 8.640 -18.340 -4.603 1.00 91.62 182 LYS A O 1
ATOM 1464 N N . ALA A 1 183 ? 8.030 -16.219 -4.180 1.00 92.38 183 ALA A N 1
ATOM 1465 C CA . ALA A 1 183 ? 7.949 -16.370 -2.729 1.00 92.38 183 ALA A CA 1
ATOM 1466 C C . ALA A 1 183 ? 6.826 -17.332 -2.303 1.00 92.38 183 ALA A C 1
ATOM 1468 O O . ALA A 1 183 ? 7.029 -18.155 -1.417 1.00 92.38 183 ALA A O 1
ATOM 1469 N N . MET A 1 184 ? 5.669 -17.265 -2.966 1.00 92.56 184 MET A N 1
ATOM 1470 C CA . MET A 1 184 ? 4.477 -18.039 -2.606 1.00 92.56 184 MET A CA 1
ATOM 1471 C C . MET A 1 184 ? 4.472 -19.458 -3.182 1.00 92.56 184 MET A C 1
ATOM 1473 O O . MET A 1 184 ? 3.966 -20.377 -2.545 1.00 92.56 184 MET A O 1
ATOM 1477 N N . THR A 1 185 ? 5.001 -19.649 -4.394 1.00 91.88 185 THR A N 1
ATOM 1478 C CA . THR A 1 185 ? 4.882 -20.925 -5.130 1.00 91.88 185 THR A CA 1
ATOM 1479 C C . THR A 1 185 ? 6.220 -21.609 -5.407 1.00 91.88 185 THR A C 1
ATOM 1481 O O . THR A 1 185 ? 6.241 -22.766 -5.817 1.00 91.88 185 THR A O 1
ATOM 1484 N N . GLY A 1 186 ? 7.347 -20.906 -5.244 1.00 90.44 186 GLY A N 1
ATOM 1485 C CA . GLY A 1 186 ? 8.680 -21.377 -5.643 1.00 90.44 186 GLY A CA 1
ATOM 1486 C C . GLY A 1 186 ? 8.924 -21.395 -7.161 1.00 90.44 186 GLY A C 1
ATOM 1487 O O . GLY A 1 186 ? 10.075 -21.478 -7.603 1.00 90.44 186 GLY A O 1
ATOM 1488 N N . VAL A 1 187 ? 7.867 -21.271 -7.971 1.00 87.38 187 VAL A N 1
ATOM 1489 C CA . VAL A 1 187 ? 7.955 -21.207 -9.430 1.00 87.38 187 VAL A CA 1
ATOM 1490 C C . VAL A 1 187 ? 8.605 -19.886 -9.827 1.00 87.38 187 VAL A C 1
ATOM 1492 O O . VAL A 1 187 ? 8.304 -18.826 -9.286 1.00 87.38 187 VAL A O 1
ATOM 1495 N N . HIS A 1 188 ? 9.534 -19.924 -10.773 1.00 84.88 188 HIS A N 1
ATOM 1496 C CA . HIS A 1 188 ? 10.172 -18.721 -11.285 1.00 84.88 188 HIS A CA 1
ATOM 1497 C C . HIS A 1 188 ? 10.463 -18.877 -12.768 1.00 84.88 188 HIS A C 1
ATOM 1499 O O . HIS A 1 188 ? 10.555 -19.985 -13.285 1.00 84.88 188 HIS A O 1
ATOM 1505 N N . PHE A 1 189 ? 10.604 -17.747 -13.451 1.00 82.81 189 PHE A N 1
ATOM 1506 C CA . PHE A 1 189 ? 10.920 -17.747 -14.868 1.00 82.81 189 PHE A CA 1
ATOM 1507 C C . PHE A 1 189 ? 12.318 -18.330 -15.122 1.00 82.81 189 PHE A C 1
ATOM 1509 O O . PHE A 1 189 ? 13.328 -17.758 -14.680 1.00 82.81 189 PHE A O 1
ATOM 1516 N N . GLU A 1 190 ? 12.376 -19.424 -15.881 1.00 78.50 190 GLU A N 1
ATOM 1517 C CA . GLU A 1 190 ? 13.611 -20.058 -16.334 1.00 78.50 190 GLU A CA 1
ATOM 1518 C C . GLU A 1 190 ? 14.041 -19.469 -17.684 1.00 78.50 190 GLU A C 1
ATOM 1520 O O . GLU A 1 190 ? 13.303 -19.518 -18.670 1.00 78.50 190 GLU A O 1
ATOM 1525 N N . ARG A 1 191 ? 15.248 -18.891 -17.751 1.00 70.25 191 ARG A N 1
ATOM 1526 C CA . ARG A 1 191 ? 15.812 -18.347 -18.998 1.00 70.25 191 ARG A CA 1
ATOM 1527 C C . ARG A 1 191 ? 16.788 -19.357 -19.605 1.00 70.25 191 ARG A C 1
ATOM 1529 O O . ARG A 1 191 ? 17.703 -19.810 -18.919 1.00 70.25 191 ARG A O 1
ATOM 1536 N N . GLU A 1 192 ? 16.641 -19.660 -20.894 1.00 59.56 192 GLU A N 1
ATOM 1537 C CA . GLU A 1 192 ? 17.666 -20.400 -21.640 1.00 59.56 192 GLU A CA 1
ATOM 1538 C C . GLU A 1 192 ? 18.920 -19.524 -21.787 1.00 59.56 192 GLU A C 1
ATOM 1540 O O . GLU A 1 192 ? 18.833 -18.354 -22.162 1.00 59.56 192 GLU A O 1
ATOM 1545 N N . LYS A 1 193 ? 20.091 -20.075 -21.439 1.00 54.56 193 LYS A N 1
ATOM 1546 C CA . LYS A 1 193 ? 21.364 -19.346 -21.260 1.00 54.56 193 LYS A CA 1
ATOM 1547 C C . LYS A 1 193 ? 21.873 -18.576 -22.497 1.00 54.56 193 LYS A C 1
ATOM 1549 O O . LYS A 1 193 ? 22.822 -17.815 -22.354 1.00 54.56 193 LYS A O 1
ATOM 1554 N N . GLU A 1 194 ? 21.269 -18.734 -23.676 1.00 43.72 194 GLU A N 1
ATOM 1555 C CA . GLU A 1 194 ? 21.799 -18.212 -24.949 1.00 43.72 194 GLU A CA 1
ATOM 1556 C C . GLU A 1 194 ? 21.144 -16.934 -25.497 1.00 43.72 194 GLU A C 1
ATOM 1558 O O . GLU A 1 194 ? 21.711 -16.318 -26.400 1.00 43.72 194 GLU A O 1
ATOM 1563 N N . LYS A 1 195 ? 20.001 -16.465 -24.974 1.00 47.69 195 LYS A N 1
ATOM 1564 C CA . LYS A 1 195 ? 19.361 -15.246 -25.510 1.00 47.69 195 LYS A CA 1
ATOM 1565 C C . LYS A 1 195 ? 19.756 -13.991 -24.727 1.00 47.69 195 LYS A C 1
ATOM 1567 O O . LYS A 1 195 ? 19.650 -13.934 -23.499 1.00 47.69 195 LYS A O 1
ATOM 1572 N N . ARG A 1 196 ? 20.261 -13.000 -25.474 1.00 43.94 196 ARG A N 1
ATOM 1573 C CA . ARG A 1 196 ? 20.825 -11.725 -24.998 1.00 43.94 196 ARG A CA 1
ATOM 1574 C C . ARG A 1 196 ? 19.872 -10.976 -24.057 1.00 43.94 196 ARG A C 1
ATOM 1576 O O . ARG A 1 196 ? 18.658 -11.136 -24.074 1.00 43.94 196 ARG A O 1
ATOM 1583 N N . VAL A 1 197 ? 20.485 -10.145 -23.220 1.00 44.34 197 VAL A N 1
ATOM 1584 C CA . VAL A 1 197 ? 19.997 -9.599 -21.944 1.00 44.34 197 VAL A CA 1
ATOM 1585 C C . VAL A 1 197 ? 18.700 -8.765 -21.996 1.00 44.34 197 VAL A C 1
ATOM 1587 O O . VAL A 1 197 ? 18.132 -8.527 -20.937 1.00 44.34 197 VAL A O 1
ATOM 1590 N N . THR A 1 198 ? 18.132 -8.416 -23.150 1.00 46.47 198 THR A N 1
ATOM 1591 C CA . THR A 1 198 ? 17.102 -7.358 -23.247 1.00 46.47 198 THR A CA 1
ATOM 1592 C C . THR A 1 198 ? 15.731 -7.771 -23.805 1.00 46.47 198 THR A C 1
ATOM 1594 O O . THR A 1 198 ? 14.859 -6.920 -23.943 1.00 46.47 198 THR A O 1
ATOM 1597 N N . GLU A 1 199 ? 15.477 -9.050 -24.104 1.00 44.19 199 GLU A N 1
ATOM 1598 C CA . GLU A 1 199 ? 14.297 -9.426 -24.915 1.00 44.19 199 GLU A CA 1
ATOM 1599 C C . GLU A 1 199 ? 12.953 -9.617 -24.188 1.00 44.19 199 GLU A C 1
ATOM 1601 O O . GLU A 1 199 ? 11.941 -9.878 -24.837 1.00 44.19 199 GLU A O 1
ATOM 1606 N N . HIS A 1 200 ? 12.870 -9.437 -22.870 1.00 51.66 200 HIS A N 1
ATOM 1607 C CA . HIS A 1 200 ? 11.589 -9.582 -22.172 1.00 51.66 200 HIS A CA 1
ATOM 1608 C C . HIS A 1 200 ? 11.281 -8.376 -21.286 1.00 51.66 200 HIS A C 1
ATOM 1610 O O . HIS A 1 200 ? 11.760 -8.309 -20.162 1.00 51.66 200 HIS A O 1
ATOM 1616 N N . HIS A 1 201 ? 10.492 -7.448 -21.856 1.00 51.38 201 HIS A N 1
ATOM 1617 C CA . HIS A 1 201 ? 9.297 -6.786 -21.271 1.00 51.38 201 HIS A CA 1
ATOM 1618 C C . HIS A 1 201 ? 8.941 -5.420 -21.879 1.00 51.38 201 HIS A C 1
ATOM 1620 O O . HIS A 1 201 ? 7.917 -4.847 -21.511 1.00 51.38 201 HIS A O 1
ATOM 1626 N N . ASN A 1 202 ? 9.699 -4.970 -22.884 1.00 47.31 202 ASN A N 1
ATOM 1627 C CA . ASN A 1 202 ? 9.338 -3.812 -23.715 1.00 47.31 202 ASN A CA 1
ATOM 1628 C C . ASN A 1 202 ? 8.703 -4.181 -25.062 1.00 47.31 202 ASN A C 1
ATOM 1630 O O . ASN A 1 202 ? 8.262 -3.297 -25.792 1.00 47.31 202 ASN A O 1
ATOM 1634 N N . ASN A 1 203 ? 8.624 -5.471 -25.408 1.00 44.47 203 ASN A N 1
ATOM 1635 C CA . ASN A 1 203 ? 7.917 -5.880 -26.616 1.00 44.47 203 ASN A CA 1
ATOM 1636 C C . ASN A 1 203 ? 6.411 -5.894 -26.338 1.00 44.47 203 ASN A C 1
ATOM 1638 O O . ASN A 1 203 ? 5.865 -6.861 -25.812 1.00 44.47 203 ASN A O 1
ATOM 1642 N N . MET A 1 204 ? 5.757 -4.810 -26.748 1.00 42.31 204 MET A N 1
ATOM 1643 C CA . MET A 1 204 ? 4.311 -4.617 -26.916 1.00 42.31 204 MET A CA 1
ATOM 1644 C C . MET A 1 204 ? 3.696 -5.587 -27.956 1.00 42.31 204 MET A C 1
ATOM 1646 O O . MET A 1 204 ? 2.704 -5.273 -28.605 1.00 42.31 204 MET A O 1
ATOM 1650 N N . SER A 1 205 ? 4.304 -6.757 -28.176 1.00 41.22 205 SER A N 1
ATOM 1651 C CA . SER A 1 205 ? 3.814 -7.754 -29.121 1.00 41.22 205 SER A CA 1
ATOM 1652 C C . SER A 1 205 ? 2.708 -8.557 -28.445 1.00 41.22 205 SER A C 1
ATOM 1654 O O . SER A 1 205 ? 2.950 -9.281 -27.480 1.00 41.22 205 SER A O 1
ATOM 1656 N N . GLU A 1 206 ? 1.484 -8.387 -28.941 1.00 41.75 206 GLU A N 1
ATOM 1657 C CA . GLU A 1 206 ? 0.239 -8.976 -28.435 1.00 41.75 206 GLU A CA 1
ATOM 1658 C C . GLU A 1 206 ? 0.167 -10.513 -28.486 1.00 41.75 206 GLU A C 1
ATOM 1660 O O . GLU A 1 206 ? -0.830 -11.079 -28.052 1.00 41.75 206 GLU A O 1
ATOM 1665 N N . ASN A 1 207 ? 1.213 -11.212 -28.923 1.00 38.28 207 ASN A N 1
ATOM 1666 C CA . ASN A 1 207 ? 1.209 -12.667 -29.025 1.00 38.28 207 ASN A CA 1
ATOM 1667 C C . ASN A 1 207 ? 2.101 -13.295 -27.951 1.00 38.28 207 ASN A C 1
ATOM 1669 O O . ASN A 1 207 ? 3.183 -13.807 -28.230 1.00 38.28 207 ASN A O 1
ATOM 1673 N N . VAL A 1 208 ? 1.620 -13.305 -26.704 1.00 49.16 208 VAL A N 1
ATOM 1674 C CA . VAL A 1 208 ? 1.935 -14.443 -25.830 1.00 49.16 208 VAL A CA 1
ATOM 1675 C C . VAL A 1 208 ? 1.038 -15.570 -26.323 1.00 49.16 208 VAL A C 1
ATOM 1677 O O . VAL A 1 208 ? -0.077 -15.748 -25.833 1.00 49.16 208 VAL A O 1
ATOM 1680 N N . GLU A 1 209 ? 1.506 -16.250 -27.372 1.00 43.91 209 GLU A N 1
ATOM 1681 C CA . GLU A 1 209 ? 0.959 -17.528 -27.814 1.00 43.91 209 GLU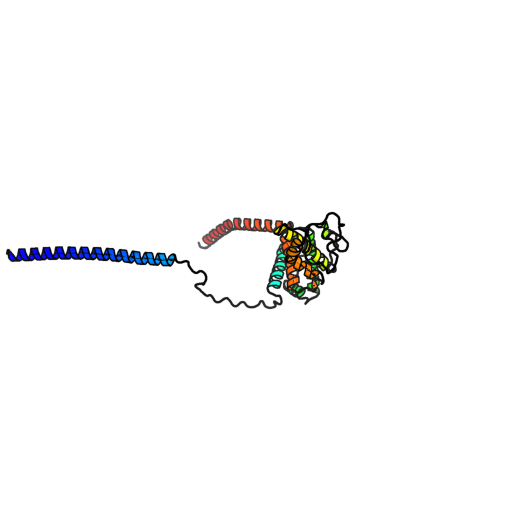 A CA 1
ATOM 1682 C C . GLU A 1 209 ? 0.792 -18.454 -26.598 1.00 43.91 209 GLU A C 1
ATOM 1684 O O . GLU A 1 209 ? 1.478 -18.313 -25.580 1.00 43.91 209 GLU A O 1
ATOM 1689 N N . GLU A 1 210 ? -0.193 -19.343 -26.695 1.00 48.62 210 GLU A N 1
ATOM 1690 C CA . GLU A 1 210 ? -0.600 -20.345 -25.709 1.00 48.62 210 GLU A CA 1
ATOM 1691 C C . GLU A 1 210 ? 0.556 -20.930 -24.873 1.00 48.62 210 GLU A C 1
ATOM 1693 O O . GLU A 1 210 ? 1.684 -21.021 -25.356 1.00 48.62 210 GLU A O 1
ATOM 1698 N N . PRO A 1 211 ? 0.300 -21.368 -23.620 1.00 52.47 211 PRO A N 1
ATOM 1699 C CA . PRO A 1 211 ? 1.324 -21.770 -22.658 1.00 52.47 211 PRO A CA 1
ATOM 1700 C C . PRO A 1 211 ? 1.961 -23.118 -23.043 1.00 52.47 211 PRO A C 1
ATOM 1702 O O . PRO A 1 211 ? 1.805 -24.122 -22.356 1.00 52.47 211 PRO A O 1
ATOM 1705 N N . SER A 1 212 ? 2.697 -23.148 -24.145 1.00 53.84 212 SER A N 1
ATOM 1706 C CA . SER A 1 212 ? 3.479 -24.277 -24.615 1.00 53.84 212 SER A CA 1
ATOM 1707 C C . SER A 1 212 ? 4.946 -23.955 -24.369 1.00 53.84 212 SER A C 1
ATOM 1709 O O . SER A 1 212 ? 5.546 -23.105 -25.025 1.00 53.84 212 SER A O 1
ATOM 1711 N N . GLY A 1 213 ? 5.521 -24.577 -23.341 1.00 69.00 213 GLY A N 1
ATOM 1712 C CA . GLY A 1 213 ? 6.931 -24.408 -23.001 1.00 69.00 213 GLY A CA 1
ATOM 1713 C C . GLY A 1 213 ? 7.242 -24.634 -21.526 1.00 69.00 213 GLY A C 1
ATOM 1714 O O . GLY A 1 213 ? 6.351 -24.784 -20.687 1.00 69.00 213 GLY A O 1
ATOM 1715 N N . LYS A 1 214 ? 8.541 -24.616 -21.205 1.00 75.75 214 LYS A N 1
ATOM 1716 C CA . LYS A 1 214 ? 9.082 -24.844 -19.851 1.00 75.75 214 LYS A CA 1
ATOM 1717 C C . LYS A 1 214 ? 8.563 -23.834 -18.808 1.00 75.75 214 LYS A C 1
ATOM 1719 O O . LYS A 1 214 ? 8.460 -24.172 -17.639 1.00 75.75 214 LYS A O 1
ATOM 1724 N N . ASN A 1 215 ? 8.151 -22.636 -19.241 1.00 84.12 215 ASN A N 1
ATOM 1725 C CA . ASN A 1 215 ? 7.605 -21.569 -18.385 1.00 84.12 215 ASN A CA 1
ATOM 1726 C C . ASN A 1 215 ? 6.064 -21.478 -18.386 1.00 84.12 215 ASN A C 1
ATOM 1728 O O . ASN A 1 215 ? 5.507 -20.498 -17.893 1.00 84.12 215 ASN A O 1
ATOM 1732 N N . SER A 1 216 ? 5.355 -22.466 -18.939 1.00 85.75 216 SER A N 1
ATOM 1733 C CA . SER A 1 216 ? 3.881 -22.480 -18.999 1.00 85.75 216 SER A CA 1
ATOM 1734 C C . SER A 1 216 ? 3.229 -22.298 -17.622 1.00 85.75 216 SER A C 1
ATOM 1736 O O . SER A 1 216 ? 2.377 -21.425 -17.449 1.00 85.75 216 SER A O 1
ATOM 1738 N N . ALA A 1 217 ? 3.693 -23.055 -16.624 1.00 87.56 217 ALA A N 1
ATOM 1739 C CA . ALA A 1 217 ? 3.216 -22.969 -15.245 1.00 87.56 217 ALA A CA 1
ATOM 1740 C C . ALA A 1 217 ? 3.473 -21.588 -14.614 1.00 87.56 217 ALA A C 1
ATOM 1742 O O . ALA A 1 217 ? 2.604 -21.057 -13.926 1.00 87.56 217 ALA A O 1
ATOM 1743 N N . PHE A 1 218 ? 4.631 -20.977 -14.895 1.00 88.94 218 PHE A N 1
ATOM 1744 C CA . PHE A 1 218 ? 4.959 -19.631 -14.419 1.00 88.94 218 PHE A CA 1
ATOM 1745 C C . PHE A 1 218 ? 3.948 -18.601 -14.932 1.00 88.94 218 PHE A C 1
ATOM 1747 O O . PHE A 1 218 ? 3.385 -17.853 -14.139 1.00 88.94 218 PHE A O 1
ATOM 1754 N N . PHE A 1 219 ? 3.663 -18.587 -16.237 1.00 87.50 219 PHE A N 1
ATOM 1755 C CA . PHE A 1 219 ? 2.724 -17.620 -16.811 1.00 87.50 219 PHE A CA 1
ATOM 1756 C C . PHE A 1 219 ? 1.271 -17.865 -16.397 1.00 87.50 219 PHE A C 1
ATOM 1758 O O . PHE A 1 219 ? 0.523 -16.901 -16.249 1.00 87.50 219 PHE A O 1
ATOM 1765 N N . ALA A 1 220 ? 0.865 -19.121 -16.193 1.00 89.12 220 ALA A N 1
ATOM 1766 C CA . ALA A 1 220 ? -0.466 -19.437 -15.679 1.00 89.12 220 ALA A CA 1
ATOM 1767 C C . ALA A 1 220 ? -0.668 -18.858 -14.269 1.00 89.12 220 ALA A C 1
ATOM 1769 O O . ALA A 1 220 ? -1.642 -18.151 -14.026 1.00 89.12 220 ALA A O 1
ATOM 1770 N N . LEU A 1 221 ? 0.296 -19.082 -13.371 1.00 91.38 221 LEU A N 1
ATOM 1771 C CA . LEU A 1 221 ? 0.260 -18.545 -12.009 1.00 91.38 221 LEU A CA 1
ATOM 1772 C C . LEU A 1 221 ? 0.400 -17.016 -11.983 1.00 91.38 221 LEU A C 1
ATOM 1774 O O . LEU A 1 221 ? -0.267 -16.352 -11.192 1.00 91.38 221 LEU A O 1
ATOM 1778 N N . LEU A 1 222 ? 1.223 -16.443 -12.867 1.00 90.44 222 LEU A N 1
ATOM 1779 C CA . LEU A 1 222 ? 1.414 -14.995 -12.948 1.00 90.44 222 LEU A CA 1
ATOM 1780 C C . LEU A 1 222 ? 0.121 -14.290 -13.356 1.00 90.44 222 LEU A C 1
ATOM 1782 O O . LEU A 1 222 ? -0.227 -13.280 -12.759 1.00 90.44 222 LEU A O 1
ATOM 1786 N N . LYS A 1 223 ? -0.633 -14.853 -14.308 1.00 90.75 223 LYS A N 1
ATOM 1787 C CA . LYS A 1 223 ? -1.931 -14.308 -14.734 1.00 90.75 223 LYS A CA 1
ATOM 1788 C C . LYS A 1 223 ? -2.966 -14.270 -13.612 1.00 90.75 223 LYS A C 1
ATOM 1790 O O . LYS A 1 223 ? -3.833 -13.399 -13.639 1.00 90.75 223 LYS A O 1
ATOM 1795 N N . GLU A 1 224 ? -2.876 -15.167 -12.632 1.00 92.75 224 GLU A N 1
ATOM 1796 C CA . GLU A 1 224 ? -3.774 -15.164 -11.475 1.00 92.75 224 GLU A CA 1
ATOM 1797 C C . GLU A 1 224 ? -3.360 -14.186 -10.373 1.00 92.75 224 GLU A C 1
ATOM 1799 O O . GLU A 1 224 ? -4.223 -13.732 -9.614 1.00 92.75 224 GLU A O 1
ATOM 1804 N N . ASN A 1 225 ? -2.080 -13.806 -10.320 1.00 94.62 225 ASN A N 1
ATOM 1805 C CA . ASN A 1 225 ? -1.552 -12.902 -9.306 1.00 94.62 225 ASN A CA 1
ATOM 1806 C C . ASN A 1 225 ? -2.225 -11.506 -9.386 1.00 94.62 225 ASN A C 1
ATOM 1808 O O . ASN A 1 225 ? -2.309 -10.910 -10.467 1.00 94.62 225 ASN A O 1
ATOM 1812 N N . PRO A 1 226 ? -2.720 -10.960 -8.257 1.00 95.88 226 PRO A N 1
ATOM 1813 C CA . PRO A 1 226 ? -3.426 -9.681 -8.242 1.00 95.88 226 PRO A CA 1
ATOM 1814 C C . PRO A 1 226 ? -2.524 -8.506 -8.636 1.00 95.88 226 PRO A C 1
ATOM 1816 O O . PRO A 1 226 ? -2.954 -7.660 -9.416 1.00 95.88 226 PRO A O 1
ATOM 1819 N N . THR A 1 227 ? -1.275 -8.475 -8.174 1.00 96.31 227 THR A N 1
ATOM 1820 C CA . THR A 1 227 ? -0.288 -7.435 -8.499 1.00 96.31 227 THR A CA 1
ATOM 1821 C C . THR A 1 227 ? 0.039 -7.422 -9.996 1.00 96.31 227 THR A C 1
ATOM 1823 O O . THR A 1 227 ? 0.100 -6.362 -10.624 1.00 96.31 227 THR A O 1
ATOM 1826 N N . TYR A 1 228 ? 0.124 -8.598 -10.628 1.00 95.31 228 TYR A N 1
ATOM 1827 C CA . TYR A 1 228 ? 0.262 -8.699 -12.080 1.00 95.31 228 TYR A CA 1
ATOM 1828 C C . TYR A 1 228 ? -0.956 -8.115 -12.808 1.00 95.31 228 TYR A C 1
ATOM 1830 O O . TYR A 1 228 ? -0.787 -7.343 -13.756 1.00 95.31 228 TYR A O 1
ATOM 1838 N N . LYS A 1 229 ? -2.180 -8.406 -12.342 1.00 95.75 229 LYS A N 1
ATOM 1839 C CA . LYS A 1 229 ? -3.410 -7.814 -12.900 1.00 95.75 229 LYS A CA 1
ATOM 1840 C C . LYS A 1 229 ? -3.378 -6.280 -12.821 1.00 95.75 229 LYS A C 1
ATOM 1842 O O . LYS A 1 229 ? -3.785 -5.637 -13.786 1.00 95.75 229 LYS A O 1
ATOM 1847 N N . MET A 1 230 ? -2.834 -5.700 -11.743 1.00 96.62 230 MET A N 1
ATOM 1848 C CA . MET A 1 230 ? -2.634 -4.246 -11.637 1.00 96.62 230 MET A CA 1
ATOM 1849 C C . MET A 1 230 ? -1.659 -3.718 -12.695 1.00 96.62 230 MET A C 1
ATOM 1851 O O . MET A 1 230 ? -1.936 -2.706 -13.337 1.00 96.62 230 MET A O 1
ATOM 1855 N N . SER A 1 231 ? -0.546 -4.425 -12.929 1.00 95.62 231 SER A N 1
ATOM 1856 C CA . SER A 1 231 ? 0.416 -4.051 -13.974 1.00 95.62 231 SER A CA 1
ATOM 1857 C C . SER A 1 231 ? -0.214 -4.068 -15.375 1.00 95.62 231 SER A C 1
ATOM 1859 O O . SER A 1 231 ? 0.021 -3.165 -16.177 1.00 95.62 231 SER A O 1
ATOM 1861 N N . GLU A 1 232 ? -1.088 -5.038 -15.668 1.00 94.31 232 GLU A N 1
ATOM 1862 C CA . GLU A 1 232 ? -1.757 -5.126 -16.971 1.00 94.31 232 GLU A CA 1
ATOM 1863 C C . GLU A 1 232 ? -2.742 -3.967 -17.209 1.00 94.31 232 GLU A C 1
ATOM 1865 O O . GLU A 1 232 ? -2.936 -3.575 -18.361 1.00 94.31 232 GLU A O 1
ATOM 1870 N N . TRP A 1 233 ? -3.311 -3.350 -16.162 1.00 95.62 233 TRP A N 1
ATOM 1871 C CA . TRP A 1 233 ? -4.165 -2.160 -16.316 1.00 95.62 233 TRP A CA 1
ATOM 1872 C C . TRP A 1 233 ? -3.413 -0.974 -16.933 1.00 95.62 233 TRP A C 1
ATOM 1874 O O . TRP A 1 233 ? -3.980 -0.239 -17.742 1.00 95.62 233 TRP A O 1
ATOM 1884 N N . LEU A 1 234 ? -2.129 -0.824 -16.600 1.00 95.12 234 LEU A N 1
ATOM 1885 C CA . LEU A 1 234 ? -1.269 0.279 -17.045 1.00 95.12 234 LEU A CA 1
ATOM 1886 C C . LEU A 1 234 ? -0.590 0.023 -18.397 1.00 95.12 234 LEU A C 1
ATOM 1888 O O . LEU A 1 234 ? 0.071 0.897 -18.946 1.00 95.12 234 LEU A O 1
ATOM 1892 N N . LYS A 1 235 ? -0.759 -1.171 -18.971 1.00 89.81 235 LYS A N 1
ATOM 1893 C CA . LYS A 1 235 ? -0.095 -1.573 -20.220 1.00 89.81 235 LYS A CA 1
ATOM 1894 C C . LYS A 1 235 ? -0.546 -0.783 -21.442 1.00 89.81 235 LYS A C 1
ATOM 1896 O O . LYS A 1 235 ? 0.232 -0.578 -22.365 1.00 89.81 235 LYS A O 1
ATOM 1901 N N . ARG A 1 236 ? -1.824 -0.401 -21.485 1.00 86.50 236 ARG A N 1
ATOM 1902 C CA . ARG A 1 236 ? -2.436 0.267 -22.650 1.00 86.50 236 ARG A CA 1
ATOM 1903 C C . ARG A 1 236 ? -2.950 1.667 -22.345 1.00 86.50 236 ARG A C 1
ATOM 1905 O O . ARG A 1 236 ? -3.446 2.331 -23.250 1.00 86.50 236 ARG A O 1
ATOM 1912 N N . ARG A 1 237 ? -2.938 2.075 -21.077 1.00 91.88 237 ARG A N 1
ATOM 1913 C CA . ARG A 1 237 ? -3.634 3.268 -20.599 1.00 91.88 237 ARG A CA 1
ATOM 1914 C C . ARG A 1 237 ? -2.855 3.924 -19.459 1.00 91.88 237 ARG A C 1
ATOM 1916 O O . ARG A 1 237 ? -2.330 3.199 -18.616 1.00 91.88 237 ARG A O 1
ATOM 1923 N N . PRO A 1 238 ? -2.794 5.265 -19.408 1.00 94.88 238 PRO A N 1
ATOM 1924 C CA . PRO A 1 238 ? -2.152 5.968 -18.306 1.00 94.88 238 PRO A CA 1
ATOM 1925 C C . PRO A 1 238 ? -2.950 5.809 -17.006 1.00 94.88 238 PRO A C 1
ATOM 1927 O O . PRO A 1 238 ? -4.172 5.635 -17.033 1.00 94.88 238 PRO A O 1
ATOM 1930 N N . PHE A 1 239 ? -2.266 5.946 -15.871 1.00 96.62 239 PHE A N 1
ATOM 1931 C CA . PHE A 1 239 ? -2.824 5.820 -14.524 1.00 96.62 239 PHE A CA 1
ATOM 1932 C C . PHE A 1 239 ? -4.085 6.674 -14.308 1.00 96.62 239 PHE A C 1
ATOM 1934 O O . PHE A 1 239 ? -5.092 6.168 -13.816 1.00 96.62 239 PHE A O 1
ATOM 1941 N N . LEU A 1 240 ? -4.078 7.940 -14.742 1.00 95.44 240 LEU A N 1
ATOM 1942 C CA . LEU A 1 240 ? -5.223 8.844 -14.563 1.00 95.44 240 LEU A CA 1
ATOM 1943 C C . LEU A 1 240 ? -6.501 8.377 -15.279 1.00 95.44 240 LEU A C 1
ATOM 1945 O O . LEU A 1 240 ? -7.601 8.708 -14.848 1.00 9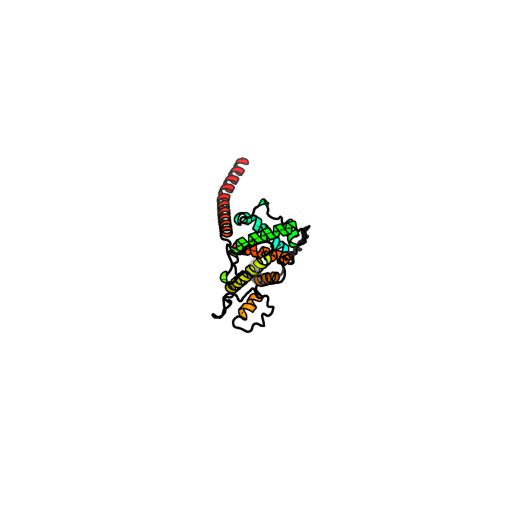5.44 240 LEU A O 1
ATOM 1949 N N . SER A 1 241 ? -6.380 7.555 -16.323 1.00 95.12 241 SER A N 1
ATOM 1950 C CA . SER A 1 241 ? -7.534 7.018 -17.060 1.00 95.12 241 SER A CA 1
ATOM 1951 C C . SER A 1 241 ? -8.112 5.726 -16.467 1.00 95.12 241 SER A C 1
ATOM 1953 O O . SER A 1 241 ? -9.094 5.187 -16.988 1.00 95.12 241 SER A O 1
ATOM 1955 N N . LEU A 1 242 ? -7.498 5.196 -15.403 1.00 96.50 242 LEU A N 1
ATOM 1956 C CA . LEU A 1 242 ? -8.025 4.046 -14.676 1.00 96.50 242 LEU A CA 1
ATOM 1957 C C . LEU A 1 242 ? -9.286 4.427 -13.900 1.00 96.50 242 LEU A C 1
ATOM 1959 O O . LEU A 1 242 ? -9.509 5.587 -13.560 1.00 96.50 242 LEU A O 1
ATOM 1963 N N . ASN A 1 243 ? -10.123 3.439 -13.584 1.00 95.81 243 ASN A N 1
ATOM 1964 C CA . ASN A 1 243 ? -11.286 3.716 -12.746 1.00 95.81 243 ASN A CA 1
ATOM 1965 C C . ASN A 1 243 ? -10.861 3.994 -11.283 1.00 95.81 243 ASN A C 1
ATOM 1967 O O . ASN A 1 243 ? -9.794 3.540 -10.860 1.00 95.81 243 ASN A O 1
ATOM 1971 N N . PRO A 1 244 ? -11.699 4.673 -10.475 1.00 96.75 244 PRO A N 1
ATOM 1972 C CA . PRO A 1 244 ? -11.340 5.062 -9.108 1.00 96.75 244 PRO A CA 1
ATOM 1973 C C . PRO A 1 244 ? -10.933 3.887 -8.211 1.00 96.75 244 PRO A C 1
ATOM 1975 O O . PRO A 1 244 ? -10.074 4.030 -7.349 1.00 96.75 244 PRO A O 1
ATOM 1978 N N . THR A 1 245 ? -11.523 2.705 -8.426 1.00 97.00 245 THR A N 1
ATOM 1979 C CA . THR A 1 245 ? -11.189 1.504 -7.642 1.00 97.00 245 THR A CA 1
ATOM 1980 C C . THR A 1 245 ? -9.799 0.988 -8.005 1.00 97.00 245 THR A C 1
ATOM 1982 O O . THR A 1 245 ? -9.014 0.695 -7.117 1.00 97.00 245 THR A O 1
ATOM 1985 N N . GLN A 1 246 ? -9.458 0.939 -9.294 1.00 97.31 246 GLN A N 1
ATOM 1986 C CA . GLN A 1 246 ? -8.128 0.543 -9.761 1.00 97.31 246 GLN A CA 1
ATOM 1987 C C . GLN A 1 246 ? -7.043 1.518 -9.292 1.00 97.31 246 GLN A C 1
ATOM 1989 O O . GLN A 1 246 ? -6.011 1.069 -8.795 1.00 97.31 246 GLN A O 1
ATOM 1994 N N . LYS A 1 247 ? -7.291 2.834 -9.400 1.00 97.94 247 LYS A N 1
ATOM 1995 C CA . LYS A 1 247 ? -6.381 3.874 -8.892 1.00 97.94 247 LYS A CA 1
ATOM 1996 C C . LYS A 1 247 ? -6.111 3.683 -7.393 1.00 97.94 247 LYS A C 1
ATOM 1998 O O . LYS A 1 247 ? -4.955 3.581 -6.989 1.00 97.94 247 LYS A O 1
ATOM 2003 N N . ALA A 1 248 ? -7.174 3.564 -6.590 1.00 97.94 248 ALA A N 1
ATOM 2004 C CA . ALA A 1 248 ? -7.076 3.383 -5.141 1.00 97.94 248 ALA A CA 1
ATOM 2005 C C . ALA A 1 248 ? -6.369 2.073 -4.758 1.00 97.94 248 ALA A C 1
ATOM 2007 O O . ALA A 1 248 ? -5.545 2.057 -3.850 1.00 97.94 248 ALA A O 1
ATOM 2008 N N . THR A 1 249 ? -6.630 0.982 -5.481 1.00 98.31 249 THR A N 1
ATOM 2009 C CA . THR A 1 249 ? -5.975 -0.307 -5.232 1.00 98.31 249 THR A CA 1
ATOM 2010 C C . THR A 1 249 ? -4.470 -0.270 -5.530 1.00 98.31 249 THR A C 1
ATOM 2012 O O . THR A 1 249 ? -3.705 -0.856 -4.769 1.00 98.31 249 THR A O 1
ATOM 2015 N N . ILE A 1 250 ? -4.021 0.442 -6.573 1.00 98.31 250 ILE A N 1
ATOM 2016 C CA . ILE A 1 250 ? -2.581 0.633 -6.839 1.00 98.31 250 ILE A CA 1
ATOM 2017 C C . ILE A 1 250 ? -1.925 1.450 -5.718 1.00 98.31 250 ILE A C 1
ATOM 2019 O O . ILE A 1 250 ? -0.861 1.077 -5.235 1.00 98.31 250 ILE A O 1
ATOM 2023 N N . LEU A 1 251 ? -2.563 2.536 -5.270 1.00 98.00 251 LEU A N 1
ATOM 2024 C CA . LEU A 1 251 ? -2.074 3.340 -4.142 1.00 98.00 251 LEU A CA 1
ATOM 2025 C C . LEU A 1 251 ? -1.946 2.510 -2.862 1.00 98.00 251 LEU A C 1
ATOM 2027 O O . LEU A 1 251 ? -0.904 2.523 -2.213 1.00 98.00 251 LEU A O 1
ATOM 2031 N N . ALA A 1 252 ? -2.987 1.745 -2.535 1.00 98.06 252 ALA A N 1
ATOM 2032 C CA . ALA A 1 252 ? -2.983 0.843 -1.394 1.00 98.06 252 ALA A CA 1
ATOM 2033 C C . ALA A 1 252 ? -1.856 -0.195 -1.497 1.00 98.06 252 ALA A C 1
ATOM 2035 O O . ALA A 1 252 ? -1.180 -0.467 -0.509 1.00 98.06 252 ALA A O 1
ATOM 2036 N N . PHE A 1 253 ? -1.606 -0.744 -2.687 1.00 98.25 253 PHE A N 1
ATOM 2037 C CA . PHE A 1 253 ? -0.480 -1.648 -2.898 1.00 98.25 253 PHE A CA 1
ATOM 2038 C C . PHE A 1 253 ? 0.865 -0.978 -2.572 1.00 98.25 253 PHE A C 1
ATOM 2040 O O . PHE A 1 253 ? 1.660 -1.554 -1.836 1.00 98.25 253 PHE A O 1
ATOM 2047 N N . LEU A 1 254 ? 1.105 0.252 -3.040 1.00 98.00 254 LEU A N 1
ATOM 2048 C CA . LEU A 1 254 ? 2.348 0.980 -2.744 1.00 98.00 254 LEU A CA 1
ATOM 2049 C C . LEU A 1 254 ? 2.541 1.208 -1.242 1.00 98.00 254 LEU A C 1
ATOM 2051 O O . LEU A 1 254 ? 3.617 0.940 -0.713 1.00 98.00 254 LEU A O 1
ATOM 2055 N N . CYS A 1 255 ? 1.496 1.658 -0.542 1.00 97.75 255 CYS A N 1
ATOM 2056 C CA . CYS A 1 255 ? 1.538 1.822 0.911 1.00 97.75 255 CYS A CA 1
ATOM 2057 C C . CYS A 1 255 ? 1.817 0.491 1.621 1.00 97.75 255 CYS A C 1
ATOM 2059 O O . CYS A 1 255 ? 2.590 0.458 2.574 1.00 97.75 255 CYS A O 1
ATOM 2061 N N . HIS A 1 256 ? 1.230 -0.611 1.143 1.00 96.19 256 HIS A N 1
ATOM 2062 C CA . HIS A 1 256 ? 1.469 -1.940 1.698 1.00 96.19 256 HIS A CA 1
ATOM 2063 C C . HIS A 1 256 ? 2.929 -2.381 1.541 1.00 96.19 256 HIS A C 1
ATOM 2065 O O . HIS A 1 256 ? 3.532 -2.829 2.514 1.00 96.19 256 HIS A O 1
ATOM 2071 N N . GLU A 1 257 ? 3.519 -2.198 0.359 1.00 95.62 257 GLU A N 1
ATOM 2072 C CA . GLU A 1 257 ? 4.934 -2.511 0.119 1.00 95.62 257 GLU A CA 1
ATOM 2073 C C . GLU A 1 257 ? 5.858 -1.660 0.999 1.00 95.62 257 GLU A C 1
ATOM 2075 O O . GLU A 1 257 ? 6.847 -2.151 1.543 1.00 95.62 257 GLU A O 1
ATOM 2080 N N . LEU A 1 258 ? 5.510 -0.391 1.218 1.00 97.44 258 LEU A N 1
ATOM 2081 C CA . LEU A 1 258 ? 6.281 0.513 2.070 1.00 97.44 258 LEU A CA 1
ATOM 2082 C C . LEU A 1 258 ? 6.190 0.190 3.566 1.00 97.44 258 LEU A C 1
ATOM 2084 O O . LEU A 1 258 ? 7.020 0.676 4.330 1.00 97.44 258 LEU A O 1
ATOM 2088 N N . LEU A 1 259 ? 5.281 -0.686 4.006 1.00 95.88 259 LEU A N 1
ATOM 2089 C CA . LEU A 1 259 ? 5.346 -1.239 5.366 1.00 95.88 259 LEU A CA 1
ATOM 2090 C C . LEU A 1 259 ? 6.585 -2.123 5.575 1.00 95.88 259 LEU A C 1
ATOM 2092 O O . LEU A 1 259 ? 6.946 -2.407 6.715 1.00 95.88 259 LEU A O 1
ATOM 2096 N N . GLN A 1 260 ? 7.253 -2.540 4.494 1.00 95.19 260 GLN A N 1
ATOM 2097 C CA . GLN A 1 260 ? 8.536 -3.242 4.540 1.00 95.19 260 GLN A CA 1
ATOM 2098 C C . GLN A 1 260 ? 9.745 -2.293 4.517 1.00 95.19 260 GLN A C 1
ATOM 2100 O O . GLN A 1 260 ? 10.884 -2.751 4.636 1.00 95.19 260 GLN A O 1
ATOM 2105 N N . ASN A 1 261 ? 9.527 -0.984 4.355 1.00 97.25 261 ASN A N 1
ATOM 2106 C CA . ASN A 1 261 ? 10.598 0.003 4.397 1.00 97.25 261 ASN A CA 1
ATOM 2107 C C . ASN A 1 261 ? 11.228 0.024 5.797 1.00 97.25 261 ASN A C 1
ATOM 2109 O O . ASN A 1 261 ? 10.533 0.079 6.811 1.00 97.25 261 ASN A O 1
ATOM 2113 N N . LYS A 1 262 ? 12.558 0.005 5.876 1.00 97.25 262 LYS A N 1
ATOM 2114 C CA . LYS A 1 262 ? 13.279 -0.116 7.153 1.00 97.25 262 LYS A CA 1
ATOM 2115 C C . LYS A 1 262 ? 13.029 1.054 8.095 1.00 97.25 262 LYS A C 1
ATOM 2117 O O . LYS A 1 262 ? 13.012 0.851 9.308 1.00 97.25 262 LYS A O 1
ATOM 2122 N N . ALA A 1 263 ? 12.865 2.265 7.563 1.00 96.75 263 ALA A N 1
ATOM 2123 C CA . ALA A 1 263 ? 12.571 3.439 8.376 1.00 96.75 263 ALA A CA 1
ATOM 2124 C C . ALA A 1 263 ? 11.159 3.340 8.972 1.00 96.75 263 ALA A C 1
ATOM 2126 O O . ALA A 1 263 ? 10.988 3.559 10.171 1.00 96.75 263 ALA A O 1
ATOM 2127 N N . VAL A 1 264 ? 10.189 2.903 8.163 1.00 97.19 264 VAL A N 1
ATOM 2128 C CA . VAL A 1 264 ? 8.810 2.636 8.600 1.00 97.19 264 VAL A CA 1
ATOM 2129 C C . VAL A 1 264 ? 8.775 1.532 9.660 1.00 97.19 264 VAL A C 1
ATOM 2131 O O . VAL A 1 264 ? 8.216 1.742 10.734 1.00 97.19 264 VAL A O 1
ATOM 2134 N N . ILE A 1 265 ? 9.443 0.395 9.428 1.00 97.38 265 ILE A N 1
ATOM 2135 C CA . ILE A 1 265 ? 9.549 -0.703 10.408 1.00 97.38 265 ILE A CA 1
ATOM 2136 C C . ILE A 1 265 ? 10.125 -0.190 11.730 1.00 97.38 265 ILE A C 1
ATOM 2138 O O . ILE A 1 265 ? 9.553 -0.424 12.791 1.00 97.38 265 ILE A O 1
ATOM 2142 N N . LYS A 1 266 ? 11.224 0.570 11.676 1.00 97.50 266 LYS A N 1
ATOM 2143 C CA . LYS A 1 266 ? 11.862 1.121 12.876 1.00 97.50 266 LYS A CA 1
ATOM 2144 C C . LYS A 1 266 ? 10.932 2.061 13.649 1.00 97.50 266 LYS A C 1
ATOM 2146 O O . LYS A 1 266 ? 10.937 2.043 14.879 1.00 97.50 266 LYS A O 1
ATOM 2151 N N . GLN A 1 267 ? 10.146 2.881 12.953 1.00 96.94 267 GLN A N 1
ATOM 2152 C CA . GLN A 1 267 ? 9.151 3.743 13.591 1.00 96.94 267 GLN A CA 1
ATOM 2153 C C . GLN A 1 267 ? 8.048 2.914 14.266 1.00 96.94 267 GLN A C 1
ATOM 2155 O O . GLN A 1 267 ? 7.675 3.217 15.399 1.00 96.94 267 GLN A O 1
ATOM 2160 N N . ILE A 1 268 ? 7.567 1.851 13.611 1.00 96.38 268 ILE A N 1
ATOM 2161 C CA . ILE A 1 268 ? 6.573 0.928 14.178 1.00 96.38 268 ILE A CA 1
ATOM 2162 C C . ILE A 1 268 ? 7.118 0.272 15.452 1.00 96.38 268 ILE A C 1
ATOM 2164 O O . ILE A 1 268 ? 6.455 0.318 16.489 1.00 96.38 268 ILE A O 1
ATOM 2168 N N . ASP A 1 269 ? 8.336 -0.270 15.412 1.00 97.44 269 ASP A N 1
ATOM 2169 C CA . ASP A 1 269 ? 8.976 -0.904 16.570 1.00 97.44 269 ASP A CA 1
ATOM 2170 C C . ASP A 1 269 ? 9.125 0.085 17.740 1.00 97.44 269 ASP A C 1
ATOM 2172 O O . ASP A 1 269 ? 8.719 -0.204 18.868 1.00 97.44 269 ASP A O 1
ATOM 2176 N N . SER A 1 270 ? 9.601 1.304 17.463 1.00 96.94 270 SER A N 1
ATOM 2177 C CA . SER A 1 270 ? 9.727 2.372 18.465 1.00 96.94 270 SER A CA 1
ATOM 2178 C C . SER A 1 270 ? 8.378 2.779 19.072 1.00 96.94 270 SER A C 1
ATOM 2180 O O . SER A 1 270 ? 8.287 3.078 20.268 1.00 96.94 270 SER A O 1
ATOM 2182 N N . ALA A 1 271 ? 7.313 2.814 18.268 1.00 95.56 271 ALA A N 1
ATOM 2183 C CA . ALA A 1 271 ? 5.969 3.118 18.747 1.00 95.56 271 ALA A CA 1
ATOM 2184 C 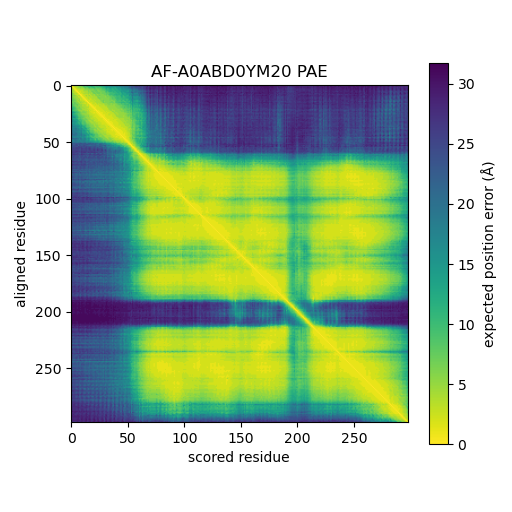C . ALA A 1 271 ? 5.436 1.997 19.654 1.00 95.56 271 ALA A C 1
ATOM 2186 O O . ALA A 1 271 ? 4.877 2.277 20.718 1.00 95.56 271 ALA A O 1
ATOM 2187 N N . ILE A 1 272 ? 5.666 0.729 19.295 1.00 96.44 272 ILE A N 1
ATOM 2188 C CA . ILE A 1 272 ? 5.298 -0.434 20.117 1.00 96.44 272 ILE A CA 1
ATOM 2189 C C . ILE A 1 272 ? 6.014 -0.390 21.474 1.00 96.44 272 ILE A C 1
ATOM 2191 O O . ILE A 1 272 ? 5.373 -0.583 22.513 1.00 96.44 272 ILE A O 1
ATOM 2195 N N . GLU A 1 273 ? 7.315 -0.090 21.488 1.00 96.88 273 GLU A N 1
ATOM 2196 C CA . GLU A 1 273 ? 8.097 0.054 22.721 1.00 96.88 273 GLU A CA 1
ATOM 2197 C C . GLU A 1 273 ? 7.567 1.186 23.608 1.00 96.88 273 GLU A C 1
ATOM 2199 O O . GLU A 1 273 ? 7.389 1.007 24.816 1.00 96.88 273 GLU A O 1
ATOM 2204 N N . THR A 1 274 ? 7.230 2.326 23.004 1.00 96.19 274 THR A N 1
ATOM 2205 C CA . THR A 1 274 ? 6.673 3.485 23.712 1.00 96.19 274 THR A CA 1
ATOM 2206 C C . THR A 1 274 ? 5.322 3.145 24.343 1.00 96.19 274 THR A C 1
ATOM 2208 O O . THR A 1 274 ? 5.093 3.419 25.521 1.00 96.19 274 THR A O 1
ATOM 2211 N N . VAL A 1 275 ? 4.434 2.469 23.610 1.00 95.88 275 VAL A N 1
ATOM 2212 C CA . VAL A 1 275 ? 3.145 1.995 24.140 1.00 95.88 275 VAL A CA 1
ATOM 2213 C C . VAL A 1 275 ? 3.351 1.006 25.292 1.00 95.88 275 VAL A C 1
ATOM 2215 O O . VAL A 1 275 ? 2.623 1.053 26.289 1.00 95.88 275 VAL A O 1
ATOM 2218 N N . ALA A 1 276 ? 4.338 0.112 25.196 1.00 94.88 276 ALA A N 1
ATOM 2219 C CA . ALA A 1 276 ? 4.672 -0.812 26.275 1.00 94.88 276 ALA A CA 1
ATOM 2220 C C . ALA A 1 276 ? 5.172 -0.072 27.528 1.00 94.88 276 ALA A C 1
ATOM 2222 O O . ALA A 1 276 ? 4.766 -0.418 28.641 1.00 94.88 276 ALA A O 1
ATOM 2223 N N . GLN A 1 277 ? 5.993 0.966 27.354 1.00 95.31 277 GLN A N 1
ATOM 2224 C CA . GLN A 1 277 ? 6.477 1.805 28.447 1.00 95.31 277 GLN A CA 1
ATOM 2225 C C . GLN A 1 277 ? 5.334 2.580 29.118 1.00 95.31 277 GLN A C 1
ATOM 2227 O O . GLN A 1 277 ? 5.165 2.483 30.334 1.00 95.31 277 GLN A O 1
ATOM 2232 N N . LEU A 1 278 ? 4.467 3.234 28.339 1.00 94.00 278 LEU A N 1
ATOM 2233 C CA . LEU A 1 278 ? 3.298 3.954 28.858 1.00 94.00 278 LEU A CA 1
ATOM 2234 C C . LEU A 1 278 ? 2.353 3.033 29.645 1.00 94.00 278 LEU A C 1
ATOM 2236 O O . LEU A 1 278 ? 1.826 3.414 30.689 1.00 94.00 278 LEU A O 1
ATOM 2240 N N . LYS A 1 279 ? 2.170 1.780 29.205 1.00 92.62 279 LYS A N 1
ATOM 2241 C CA . LYS A 1 279 ? 1.385 0.781 29.952 1.00 92.62 279 LYS A CA 1
ATOM 2242 C C . LYS A 1 279 ? 2.013 0.413 31.298 1.00 92.62 279 LYS A C 1
ATOM 2244 O O . LYS A 1 279 ? 1.271 0.141 32.242 1.00 92.62 279 LYS A O 1
ATOM 2249 N N . ARG A 1 280 ? 3.346 0.389 31.406 1.00 93.38 280 ARG A N 1
ATOM 2250 C CA . ARG A 1 280 ? 4.047 0.147 32.681 1.00 93.38 280 ARG A CA 1
ATOM 2251 C C . ARG A 1 280 ? 3.879 1.329 33.629 1.00 93.38 280 ARG A C 1
ATOM 2253 O O . ARG A 1 280 ? 3.580 1.119 34.800 1.00 93.38 280 ARG A O 1
ATOM 2260 N N . GLU A 1 281 ? 4.006 2.548 33.114 1.00 93.50 281 GLU A N 1
ATOM 2261 C CA . GLU A 1 281 ? 3.871 3.793 33.882 1.00 93.50 281 GLU A CA 1
ATOM 2262 C C . GLU A 1 281 ? 2.428 4.088 34.312 1.00 93.50 281 GLU A C 1
ATOM 2264 O O . GLU A 1 281 ? 2.205 4.703 35.358 1.00 93.50 281 GLU A O 1
ATOM 2269 N N . ARG A 1 282 ? 1.435 3.579 33.569 1.00 93.31 282 ARG A N 1
ATOM 2270 C CA . ARG A 1 282 ? 0.013 3.721 33.907 1.00 93.31 282 ARG A CA 1
ATOM 2271 C C . ARG A 1 282 ? -0.310 3.215 35.314 1.00 93.31 282 ARG A C 1
ATOM 2273 O O . ARG A 1 282 ? -1.057 3.870 36.033 1.00 93.31 282 ARG A O 1
ATOM 2280 N N . TRP A 1 283 ? 0.250 2.075 35.723 1.00 86.62 283 TRP A N 1
ATOM 2281 C CA . TRP A 1 283 ? -0.068 1.453 37.015 1.00 86.62 283 TRP A CA 1
ATOM 2282 C C . TRP A 1 283 ? 0.341 2.319 38.222 1.00 86.62 283 TRP A C 1
ATOM 2284 O O . TRP A 1 283 ? -0.514 2.567 39.075 1.00 86.62 283 TRP A O 1
ATOM 2294 N N . PRO A 1 284 ? 1.587 2.832 38.315 1.00 89.88 284 PRO A N 1
ATOM 2295 C CA . PRO A 1 284 ? 1.961 3.809 39.337 1.00 89.88 284 PRO A CA 1
ATOM 2296 C C . PRO A 1 284 ? 1.096 5.073 39.334 1.00 89.88 284 PRO A C 1
ATOM 2298 O O . PRO A 1 284 ? 0.709 5.547 40.402 1.00 89.88 284 PRO A O 1
ATOM 2301 N N . ILE A 1 285 ? 0.776 5.617 38.154 1.00 90.56 285 ILE A N 1
ATOM 2302 C CA . ILE A 1 285 ? -0.033 6.839 38.028 1.00 90.56 285 ILE A CA 1
ATOM 2303 C C . ILE A 1 285 ? -1.454 6.596 38.546 1.00 90.56 285 ILE A C 1
ATOM 2305 O O . ILE A 1 285 ? -1.948 7.374 39.359 1.00 90.56 285 ILE A O 1
ATOM 2309 N N . GLU A 1 286 ? -2.092 5.492 38.150 1.00 90.75 286 GLU A N 1
ATOM 2310 C CA . GLU A 1 286 ? -3.411 5.101 38.658 1.00 90.75 286 GLU A CA 1
ATOM 2311 C C . GLU A 1 286 ? -3.394 4.865 40.173 1.00 90.75 286 GLU A C 1
ATOM 2313 O O . GLU A 1 286 ? -4.314 5.290 40.871 1.00 90.75 286 GLU A O 1
ATOM 2318 N N . ALA A 1 287 ? -2.348 4.227 40.707 1.00 88.62 287 ALA A N 1
ATOM 2319 C CA . ALA A 1 287 ? -2.207 4.010 42.145 1.00 88.62 287 ALA A CA 1
ATOM 2320 C C . ALA A 1 287 ? -2.083 5.334 42.918 1.00 88.62 287 ALA A C 1
ATOM 2322 O O . ALA A 1 287 ? -2.696 5.493 43.974 1.00 88.62 287 ALA A O 1
ATOM 2323 N N . ASN A 1 288 ? -1.330 6.299 42.386 1.00 90.75 288 ASN A N 1
ATOM 2324 C CA . ASN A 1 288 ? -1.225 7.632 42.972 1.00 90.75 288 ASN A CA 1
ATOM 2325 C C . ASN A 1 288 ? -2.554 8.391 42.877 1.00 90.75 288 ASN A C 1
ATOM 2327 O O . ASN A 1 288 ? -2.986 8.969 43.870 1.00 90.75 288 ASN A O 1
ATOM 2331 N N . LEU A 1 289 ? -3.242 8.343 41.731 1.00 88.06 289 LEU A N 1
ATOM 2332 C CA . LEU A 1 289 ? -4.558 8.965 41.557 1.00 88.06 289 LEU A CA 1
ATOM 2333 C C . LEU A 1 289 ? -5.584 8.426 42.557 1.00 88.06 289 LEU A C 1
ATOM 2335 O O . LEU A 1 289 ? -6.316 9.217 43.144 1.00 88.06 289 LEU A O 1
ATOM 2339 N N . ARG A 1 290 ? -5.605 7.111 42.813 1.00 88.12 2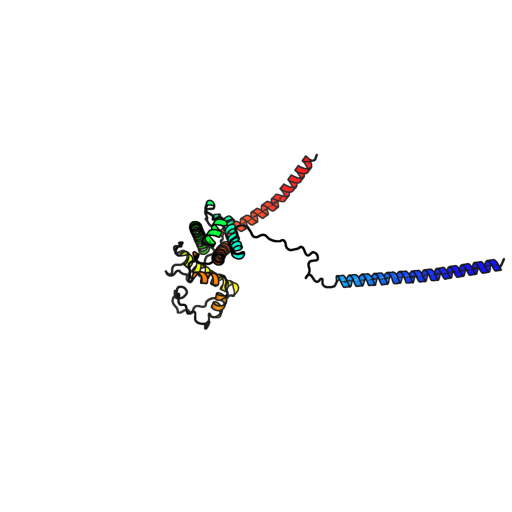90 ARG A N 1
ATOM 2340 C CA . ARG A 1 290 ? -6.484 6.517 43.836 1.00 88.12 290 ARG A CA 1
ATOM 2341 C C . ARG A 1 290 ? -6.211 7.091 45.225 1.00 88.12 290 ARG A C 1
ATOM 2343 O O . ARG A 1 290 ? -7.150 7.541 45.869 1.00 88.12 290 ARG A O 1
ATOM 2350 N N . LYS A 1 291 ? -4.938 7.180 45.629 1.00 86.12 291 LYS A N 1
ATOM 2351 C CA . LYS A 1 291 ? -4.545 7.794 46.912 1.00 86.12 291 LYS A CA 1
ATOM 2352 C C . LYS A 1 291 ? -4.975 9.259 47.012 1.00 86.12 291 LYS A C 1
ATOM 2354 O O . LYS A 1 291 ? -5.441 9.697 48.056 1.00 86.12 291 LYS A O 1
ATOM 2359 N N . TYR A 1 292 ? -4.840 10.027 45.930 1.00 82.19 292 TYR A N 1
ATOM 2360 C CA . TYR A 1 292 ? -5.288 11.422 45.906 1.00 82.19 292 TYR A CA 1
ATOM 2361 C C . TYR A 1 292 ? -6.810 11.561 45.989 1.00 82.19 292 TYR A C 1
ATOM 2363 O O . TYR A 1 292 ? -7.286 12.496 46.623 1.00 82.19 292 TYR A O 1
ATOM 2371 N N . VAL A 1 293 ? -7.571 10.664 45.357 1.00 83.81 293 VAL A N 1
ATOM 2372 C CA . VAL A 1 293 ? -9.040 10.659 45.442 1.00 83.81 293 VAL A CA 1
ATOM 2373 C C . VAL A 1 293 ? -9.506 10.267 46.845 1.00 83.81 293 VAL A C 1
ATOM 2375 O O . VAL A 1 293 ? -10.425 10.894 47.361 1.00 83.81 293 VAL A O 1
ATOM 2378 N N . GLU A 1 294 ? -8.857 9.290 47.482 1.00 75.69 294 GLU A N 1
ATOM 2379 C CA . GLU A 1 294 ? -9.141 8.894 48.869 1.00 75.69 294 GLU A CA 1
ATOM 2380 C C . GLU A 1 294 ? -8.896 10.055 49.844 1.00 75.69 294 GLU A C 1
ATOM 2382 O O . GLU A 1 294 ? -9.801 10.419 50.587 1.00 75.69 294 GLU A O 1
ATOM 2387 N N . ASN A 1 295 ? -7.751 10.738 49.743 1.00 71.19 295 ASN A N 1
ATOM 2388 C CA . ASN A 1 295 ? -7.411 11.884 50.600 1.00 71.19 295 ASN A CA 1
ATOM 2389 C C . ASN A 1 295 ? -8.281 13.136 50.376 1.00 71.19 295 ASN A C 1
ATOM 2391 O O . ASN A 1 295 ? -8.194 14.082 51.150 1.00 71.19 295 ASN A O 1
ATOM 2395 N N . LYS A 1 296 ? -9.057 13.203 49.286 1.00 69.38 296 LYS A N 1
ATOM 2396 C CA . LYS A 1 296 ? -9.947 14.339 48.987 1.00 69.38 296 LYS A CA 1
ATOM 2397 C C . LYS A 1 296 ? -11.372 14.131 49.513 1.00 69.38 296 LYS A C 1
ATOM 2399 O O . LYS A 1 296 ? -12.170 15.062 49.459 1.00 69.38 296 LYS A O 1
ATOM 2404 N N . ASN A 1 297 ? -11.685 12.910 49.948 1.00 59.03 297 ASN A N 1
ATOM 2405 C CA . ASN A 1 297 ? -12.981 12.517 50.499 1.00 59.03 297 ASN A CA 1
ATOM 2406 C C . ASN A 1 297 ? -12.974 12.437 52.042 1.00 59.03 297 ASN A C 1
ATOM 2408 O O . ASN A 1 297 ? -13.998 12.072 52.620 1.00 59.03 297 ASN A O 1
ATOM 2412 N N . GLU A 1 298 ? -11.849 12.777 52.683 1.00 49.28 298 GLU A N 1
ATOM 2413 C CA . GLU A 1 298 ? -11.709 13.070 54.122 1.00 49.28 298 GLU A CA 1
ATOM 2414 C C . GLU A 1 298 ? -11.719 14.587 54.365 1.00 49.28 298 GLU A C 1
ATOM 2416 O O . GLU A 1 298 ? -12.302 15.008 55.391 1.00 49.28 298 GLU A O 1
#

Mean predicted aligned error: 12.78 Å

Sequence (298 aa):
MALVKALELRKRLEEREKKRLEQRAEKIATREKRMEQRRVEVEILRELRKPVEDMELNENKVMPVLDRIPGMKLSGKAFADTLMVHEFLHNFGETLGFDMESLPTLNSLQEALLGLNEEAEEELLSVITQLVICGIEDPGIPHPARHTTLLSHSLRQADISHSNLSEILRIYLYANATGELKAMTGVHFEREKEKRVTEHHNNMSENVEEPSGKNSAFFALLKENPTYKMSEWLKRRPFLSLNPTQKATILAFLCHELLQNKAVIKQIDSAIETVAQLKRERWPIEANLRKYVENKNE

Radius of gyration: 39.31 Å; Cα contacts (8 Å, |Δi|>4): 210; chains: 1; bounding box: 82×82×113 Å

Secondary structure (DSSP, 8-state):
-HHHHHHHHHHHHHHHHHHHHHHHHHHHHHHHHHHHHHHHHHHHHHHHTSPP-TTS-SS-PPPPPPPPPTT--S-HHHHHHHHHHHHHHHHHTTTTT--GGGPPPHHHHHHHHHT--HHHHHHHHHHHHHHHHHHHHTT--SSGGGSB-TT--BGGGS---TTTHHHHHHHHHHHHHHHHHHHHH---PPPPTTS-TT-SSS---S----S-STTHHHHHHHHH-HHHHHHHHTSSS-GGGS-HHHHHHHHHHHHHHHTT-HHHHHHHHHHHHHHHHHHHHHHHHHHHHHHHHHTT--

Solvent-accessible surface area (backbone atoms only — not comparable to full-atom values): 17344 Å² total; per-residue (Å²): 121,67,68,64,55,52,52,52,53,49,53,55,47,53,52,52,49,51,52,52,52,49,57,48,50,52,54,50,52,54,51,49,54,52,52,50,52,52,52,54,52,52,51,52,53,52,59,71,66,46,82,78,74,86,86,64,69,95,70,80,70,74,77,78,85,77,78,78,67,84,92,67,83,65,54,74,68,24,43,54,26,44,48,52,39,52,53,47,46,75,75,44,22,67,82,72,70,47,61,81,88,73,58,75,49,76,64,40,51,52,32,27,44,69,69,75,36,70,70,33,36,53,53,50,45,52,50,50,52,51,50,50,51,46,36,49,71,39,68,36,60,51,64,48,91,65,49,49,50,93,86,66,36,40,71,86,74,46,90,84,45,83,91,49,40,32,58,54,48,23,51,50,30,38,30,42,31,57,40,50,44,28,73,76,68,66,49,62,85,77,74,70,94,83,68,71,93,76,81,72,81,77,71,88,63,91,73,80,65,74,76,78,61,97,50,25,67,42,55,57,54,43,69,68,35,66,46,29,51,56,16,58,60,32,71,85,39,56,57,87,78,44,55,41,48,59,46,22,50,54,51,30,48,50,53,57,54,36,59,60,11,66,66,51,42,51,51,52,54,52,49,53,53,48,54,54,50,52,59,59,52,44,54,62,52,52,54,50,50,50,53,55,54,56,68,71,75,112

pLDDT: mean 85.69, std 14.06, range [38.28, 98.31]

Organism: NCBI:txid642074

InterPro domains:
  IPR018501 DDT domain [PF02791] (77-132)
  IPR018501 DDT domain [PS50827] (76-138)
  IPR018501 DDT domain [SM00571] (76-138)
  IPR028942 WHIM1 domain [PF15612] (234-269)

Foldseek 3Di:
DVVVVVVVVVVVVVVVVVVVVVVVVVVVVVVVVVVVVVVVVVVVVVVVPPPDPPPDDPDPDPDDDDDDDPPDPDDPLLLVLLVLLLVLCQQCVVLLPHDPVLRDDSVLLRCLLAVNDPVSVVSLLVVLQSLLLLLCVPPRFAPQQLQADPVSHGLNPDDDDSVCSLVSLLSRLLRVLQVVCCVPPVDHDDDDPPDDRHDPDPPPPPDPDQLPDPCSVVVVSSVVRPSSVLSVVSSPDGLSPDHSSSNSVSSSVSSVSCCRGPSNVVSVVVVVVVVVVVVVVVVVVVVVVVVVVVVVVD